Protein AF-A0A957MZ46-F1 (afdb_monomer)

pLDDT: mean 90.99, std 8.3, range [58.44, 98.69]

Radius of gyration: 26.28 Å; Cα contacts (8 Å, |Δi|>4): 545; chains: 1; bounding box: 59×44×91 Å

Sequence (350 aa):
MNKLLDIIYGKTTTWDQDNRDAFDELFGAGGRYPVRAQNVVKVRAPRFSQGGGVSFAAYIHPSNPDSGAYGGTSFVLFPDEQGRCLLSLVVGTQGIAPDEDILGRPGHARKVKAIANWLNHTYGKGRQVAWSKADPVRIDLDVPRQIREQFAAYQSVFERYGKVIYGLYVPDDDRAATRTAVAAFLDLLFEERGYTPLAAHQLESAAIRAGYAAYILPTVQREQVTTLLDDRRYVILEGPPGTGKTLLAMQLLAEEYAGNGTSIQFHPNITYENFVGGLAPVSTESDLGFHFAPKRGFLMEAALAAARDPQRPYLLHIDEINRADLSKILGEAIFLFEAKSDQPRVTTLP

Mean predicted aligned error: 10.71 Å

Foldseek 3Di:
DVLVLCQLQQVDDDQVVSLVVVLVQCDDDVHWWDVVLSQQWDWAWDDDDVPRAFTKIKTAGPPFDNDDWGAAWIFMWTQFPSSNTKTFIFGIPVAHPPPCVQQVDQLNQLLLQLLQVLLCVPPVPVHRFKDFANHQRQLVDFQDPVVCVVPVSCVRVRVVGRSTTGIIGGDDPPSVSVVLSVLSVVQSVSVSVVIHTDPVCVVVNVVSCVSSVCRSLPPDDLVNVVVCCVQWVDDDDDDDPPSCPVVSLVCCCCPVQVVAEDEDEDAAPQALCAAAWDWDFDDDPPDPDGDIDIDGHPPVVRVVSCVVPVPGDYDYHYHPPVSYDCCRNCPVVVVVSGPDDPDDDDDDDD

Nearest PDB structures (foldseek):
  6hz4-assembly1_D  TM=8.385E-01  e=2.480E-07  Escherichia coli K-12
  6ut6-assembly1_B  TM=8.671E-01  e=7.326E-07  Escherichia coli K-12
  6ut6-assembly1_C  TM=8.521E-01  e=1.452E-06  Escherichia coli K-12

Secondary structure (DSSP, 8-state):
-HHHHHHHBT--SSHHHHHHHHHHHTTSTT-SS-GGGGGG-EEE---PPTTT----EEEE-TTS-SSS---SEEEEEEE-TTSBEEEEEEE-TT-STT-HHHHT-HHHHHHHHHHHHHHHHHHSTTS--EEE-S-TT-TTSPPPHHHHHHTGGGHHHHHHHGGGEEEEE---S-HHHHHHHHHHHHHHHHHHTT----HHHHHHHHHHHHHHHTTTS----HHHHHHHHHHHS-------TTSSHHHHHHHHHHHTSTT-EEEEE--TT--HHHHTEEEEEE--TT-SS-EEEEEE-HHHHHHHHHHT-TTS--EEEEETGGGS-HHHHHGGGGGGG-S--SS-------

Solvent-accessible surface area (backbone atoms only — not comparable to full-atom values): 19738 Å² total; per-residue (Å²): 92,65,56,48,50,34,42,38,66,35,62,62,93,47,66,52,60,52,51,50,54,24,55,48,38,33,39,41,94,91,25,48,34,51,55,76,57,55,76,65,40,37,83,48,46,60,79,49,56,94,92,70,55,81,39,37,38,33,39,30,45,60,90,46,65,98,61,87,73,37,32,8,62,26,50,31,37,37,52,33,95,81,28,42,26,37,40,32,33,31,38,26,87,68,36,50,50,89,32,45,78,53,58,68,31,69,66,48,34,37,48,47,38,6,42,18,53,37,45,22,70,75,69,21,84,93,39,85,35,34,44,48,39,84,52,57,75,48,52,87,50,58,61,54,66,69,60,45,65,74,44,51,77,44,41,71,51,44,76,75,42,17,33,34,47,27,31,37,39,56,69,71,90,51,63,66,59,41,51,50,51,53,47,51,53,49,51,49,59,34,44,79,71,77,36,66,59,34,80,94,39,38,67,59,51,50,52,52,50,56,59,21,50,58,45,57,63,62,79,81,53,68,69,60,52,52,53,39,36,72,70,40,67,56,83,85,88,81,76,67,88,90,73,47,61,70,57,52,53,51,46,43,36,50,63,82,33,66,57,36,57,49,78,48,72,53,45,69,83,65,40,31,47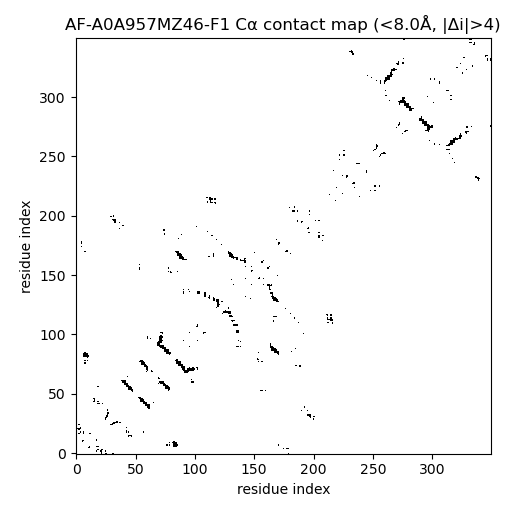,56,36,45,30,31,77,38,81,50,91,57,98,85,57,102,60,92,42,69,42,85,36,76,6,57,54,47,50,50,52,53,58,33,64,75,43,79,89,51,69,60,45,81,46,68,40,58,58,85,52,38,65,58,70,68,30,42,52,79,57,57,74,70,62,61,63,74,65,102,56,91,86,82,81,87,78,119

Structure (mmCIF, N/CA/C/O backbone):
data_AF-A0A957MZ46-F1
#
_entry.id   AF-A0A957MZ46-F1
#
loop_
_atom_site.group_PDB
_atom_site.id
_atom_site.type_symbol
_atom_site.label_atom_id
_atom_site.label_alt_id
_atom_site.label_comp_id
_atom_site.label_asym_id
_atom_site.label_entity_id
_atom_site.label_seq_id
_atom_site.pdbx_PDB_ins_code
_atom_site.Cartn_x
_atom_site.Cartn_y
_atom_site.Cartn_z
_atom_site.occupancy
_atom_site.B_iso_or_equiv
_atom_site.auth_seq_id
_atom_site.auth_comp_id
_atom_site.auth_asym_id
_atom_site.auth_atom_id
_atom_site.pdbx_PDB_model_num
ATOM 1 N N . MET A 1 1 ? 9.336 6.528 -22.386 1.00 92.00 1 MET A N 1
ATOM 2 C CA . MET A 1 1 ? 8.426 5.571 -21.715 1.00 92.00 1 MET A CA 1
ATOM 3 C C . MET A 1 1 ? 7.539 4.809 -22.701 1.00 92.00 1 MET A C 1
ATOM 5 O O . MET A 1 1 ? 6.768 3.960 -22.262 1.00 92.00 1 MET A O 1
ATOM 9 N N . ASN A 1 2 ? 7.599 5.082 -24.009 1.00 94.00 2 ASN A N 1
ATOM 10 C CA . ASN A 1 2 ? 6.725 4.415 -24.974 1.00 94.00 2 ASN A CA 1
ATOM 11 C C . ASN A 1 2 ? 7.102 2.942 -25.135 1.00 94.00 2 ASN A C 1
ATOM 13 O O . ASN A 1 2 ? 6.207 2.099 -25.138 1.00 94.00 2 ASN A O 1
ATOM 17 N N . LYS A 1 3 ? 8.407 2.634 -25.150 1.00 96.12 3 LYS A N 1
ATOM 18 C CA . LYS A 1 3 ? 8.906 1.257 -25.250 1.00 96.12 3 LYS A CA 1
ATOM 19 C C . LYS A 1 3 ? 8.462 0.416 -24.054 1.00 96.12 3 LYS A C 1
ATOM 21 O O . LYS A 1 3 ? 7.993 -0.703 -24.218 1.00 96.12 3 LYS A O 1
ATOM 26 N N . LEU A 1 4 ? 8.518 0.994 -22.851 1.00 96.12 4 LEU A N 1
ATOM 27 C CA . LEU A 1 4 ? 8.036 0.331 -21.637 1.00 96.12 4 LEU A CA 1
ATOM 28 C C . LEU A 1 4 ? 6.530 0.030 -21.709 1.00 96.12 4 LEU A C 1
ATOM 30 O O . LEU A 1 4 ? 6.094 -1.045 -21.313 1.00 96.12 4 LEU A O 1
ATOM 34 N N . LEU A 1 5 ? 5.733 0.952 -22.259 1.00 96.81 5 LEU A N 1
ATOM 35 C CA . LEU A 1 5 ? 4.309 0.708 -22.494 1.00 96.81 5 LEU A CA 1
ATOM 36 C C . LEU A 1 5 ? 4.065 -0.360 -23.560 1.00 96.81 5 LEU A C 1
ATOM 38 O O . LEU A 1 5 ? 3.130 -1.134 -23.415 1.00 96.81 5 LEU A O 1
ATOM 42 N N . ASP A 1 6 ? 4.859 -0.411 -24.627 1.00 96.38 6 ASP A N 1
ATOM 43 C CA . ASP A 1 6 ? 4.727 -1.466 -25.637 1.00 96.38 6 ASP A CA 1
ATOM 44 C C . ASP A 1 6 ? 4.969 -2.855 -25.018 1.00 96.38 6 ASP A C 1
ATOM 46 O O . ASP A 1 6 ? 4.152 -3.754 -25.225 1.00 96.38 6 ASP A O 1
ATOM 50 N N . ILE A 1 7 ? 5.981 -2.997 -24.151 1.00 96.00 7 ILE A N 1
ATOM 51 C CA . ILE A 1 7 ? 6.227 -4.229 -23.379 1.00 96.00 7 ILE A CA 1
ATOM 52 C C . ILE A 1 7 ? 5.026 -4.586 -22.500 1.00 96.00 7 ILE A C 1
ATOM 54 O O . ILE A 1 7 ? 4.594 -5.734 -22.498 1.00 96.00 7 ILE A O 1
ATOM 58 N N . ILE A 1 8 ? 4.465 -3.613 -21.772 1.00 96.75 8 ILE A N 1
ATOM 59 C CA . ILE A 1 8 ? 3.321 -3.846 -20.874 1.00 96.75 8 ILE A CA 1
ATOM 60 C C . ILE A 1 8 ? 2.091 -4.371 -21.624 1.00 96.75 8 ILE A C 1
ATOM 62 O O . ILE A 1 8 ? 1.307 -5.122 -21.051 1.00 96.75 8 ILE A O 1
ATOM 66 N N . TYR A 1 9 ? 1.932 -4.012 -22.896 1.00 96.12 9 TYR A N 1
ATOM 67 C CA . TYR A 1 9 ? 0.834 -4.465 -23.753 1.00 96.12 9 TYR A CA 1
ATOM 68 C C . TYR A 1 9 ? 1.239 -5.622 -24.684 1.00 96.12 9 TYR A C 1
ATOM 70 O O . TYR A 1 9 ? 0.629 -5.809 -25.736 1.00 96.12 9 TYR A O 1
ATOM 78 N N . GLY A 1 10 ? 2.272 -6.390 -24.322 1.00 88.38 10 GLY A N 1
ATOM 79 C CA . GLY A 1 10 ? 2.665 -7.613 -25.024 1.00 88.38 10 GLY A CA 1
ATOM 80 C C . GLY A 1 10 ? 3.343 -7.401 -26.378 1.00 88.38 10 GLY A C 1
ATOM 81 O O . GLY A 1 10 ? 3.624 -8.371 -27.081 1.00 88.38 10 GLY A O 1
ATOM 82 N N . LYS A 1 11 ? 3.664 -6.159 -26.757 1.00 86.44 11 LYS A N 1
ATOM 83 C CA . LYS A 1 11 ? 4.383 -5.848 -28.000 1.00 86.44 11 LYS A CA 1
ATOM 84 C C . LYS A 1 11 ? 5.883 -6.031 -27.792 1.00 86.44 11 LYS A C 1
ATOM 86 O O . LYS A 1 11 ? 6.637 -5.064 -27.737 1.00 86.44 11 LYS A O 1
ATOM 91 N N . THR A 1 12 ? 6.298 -7.286 -27.655 1.00 84.00 12 THR A N 1
ATOM 92 C CA . THR A 1 12 ? 7.711 -7.665 -27.531 1.00 84.00 12 THR A CA 1
ATOM 93 C C . THR A 1 12 ? 8.125 -8.562 -28.686 1.00 84.00 12 THR A C 1
ATOM 95 O O . THR A 1 12 ? 7.413 -9.499 -29.043 1.00 84.00 12 THR A O 1
ATOM 98 N N . THR A 1 13 ? 9.286 -8.274 -29.263 1.00 82.25 13 THR A N 1
ATOM 99 C CA . THR A 1 13 ? 9.927 -9.118 -30.279 1.00 82.25 13 THR A CA 1
ATOM 100 C C . THR A 1 13 ? 11.015 -9.953 -29.614 1.00 82.25 13 THR A C 1
ATOM 102 O O . THR A 1 13 ? 11.047 -11.175 -29.754 1.00 82.25 13 THR A O 1
ATOM 105 N N . THR A 1 14 ? 11.845 -9.303 -28.794 1.00 90.25 14 THR A N 1
ATOM 106 C CA . THR A 1 14 ? 12.966 -9.917 -28.082 1.00 90.25 14 THR A CA 1
ATOM 107 C C . THR A 1 14 ? 12.960 -9.419 -26.642 1.00 90.25 14 THR A C 1
ATOM 109 O O . THR A 1 14 ? 13.557 -8.395 -26.339 1.00 90.25 14 THR A O 1
ATOM 112 N N . TRP A 1 15 ? 12.311 -10.169 -25.743 1.00 90.88 15 TRP A N 1
ATOM 113 C CA . TRP A 1 15 ? 12.075 -9.785 -24.337 1.00 90.88 15 TRP A CA 1
ATOM 114 C C . TRP A 1 15 ? 13.250 -9.086 -23.652 1.00 90.88 15 TRP A C 1
ATOM 116 O O . TRP A 1 15 ? 13.084 -8.022 -23.068 1.00 90.88 15 TRP A O 1
ATOM 126 N N . ASP A 1 16 ? 14.434 -9.685 -23.715 1.00 89.88 16 ASP A N 1
ATOM 127 C CA . ASP A 1 16 ? 15.610 -9.156 -23.039 1.00 89.88 16 ASP A CA 1
ATOM 128 C C . ASP A 1 16 ? 16.085 -7.826 -23.655 1.00 89.88 16 ASP A C 1
ATOM 130 O O . ASP A 1 16 ? 16.255 -6.847 -22.929 1.00 89.88 16 ASP A O 1
ATOM 134 N N . GLN A 1 17 ? 16.208 -7.748 -24.985 1.00 93.44 17 GLN A N 1
ATOM 135 C CA . GLN A 1 17 ? 16.611 -6.516 -25.670 1.00 93.44 17 GLN A CA 1
ATOM 136 C C . GLN A 1 17 ? 15.558 -5.414 -25.528 1.00 93.44 17 GLN A C 1
ATOM 138 O O . GLN A 1 17 ? 15.914 -4.284 -25.220 1.00 93.44 17 GLN A O 1
ATOM 143 N N . ASP A 1 18 ? 14.273 -5.741 -25.682 1.00 95.56 18 ASP A N 1
ATOM 144 C CA . ASP A 1 18 ? 13.177 -4.776 -25.562 1.00 95.56 18 ASP A CA 1
ATOM 145 C C . ASP A 1 18 ? 13.176 -4.129 -24.168 1.00 95.56 18 ASP A C 1
ATOM 147 O O . ASP A 1 18 ? 13.026 -2.913 -24.044 1.00 95.56 18 ASP A O 1
ATOM 151 N N . ASN A 1 19 ? 13.417 -4.917 -23.110 1.00 96.12 19 ASN A N 1
ATOM 152 C CA . ASN A 1 19 ? 13.519 -4.401 -21.744 1.00 96.12 19 ASN A CA 1
ATOM 153 C C . ASN A 1 19 ? 14.765 -3.530 -21.521 1.00 96.12 19 ASN A C 1
ATOM 155 O O . ASN A 1 19 ? 14.662 -2.518 -20.826 1.00 96.12 19 ASN A O 1
ATOM 159 N N . ARG A 1 20 ? 15.923 -3.867 -22.111 1.00 95.50 20 ARG A N 1
ATOM 160 C CA . ARG A 1 20 ? 17.117 -2.993 -22.076 1.00 95.50 20 ARG A CA 1
ATOM 161 C C . ARG A 1 20 ? 16.844 -1.668 -22.783 1.00 95.50 20 ARG A C 1
ATOM 163 O O . ARG A 1 20 ? 17.064 -0.605 -22.219 1.00 95.50 20 ARG A O 1
ATOM 170 N N . ASP A 1 21 ? 16.264 -1.739 -23.971 1.00 96.56 21 ASP A N 1
ATOM 171 C CA . ASP A 1 21 ? 15.883 -0.587 -24.776 1.00 96.56 21 ASP A CA 1
ATOM 172 C C . ASP A 1 21 ? 14.884 0.332 -24.058 1.00 96.56 21 ASP A C 1
ATOM 174 O O . ASP A 1 21 ? 14.988 1.558 -24.143 1.00 96.56 21 ASP A O 1
ATOM 178 N N . ALA A 1 22 ? 13.893 -0.251 -23.378 1.00 97.00 22 ALA A N 1
ATOM 179 C CA . ALA A 1 22 ? 12.917 0.484 -22.582 1.00 97.00 22 ALA A CA 1
ATOM 180 C C . ALA A 1 22 ? 13.535 1.097 -21.321 1.00 97.00 22 ALA A C 1
ATOM 182 O O . ALA A 1 22 ? 13.141 2.196 -20.929 1.00 97.00 22 ALA A O 1
ATOM 183 N N . PHE A 1 23 ? 14.501 0.416 -20.703 1.00 97.25 23 PHE A N 1
ATOM 184 C CA . PHE A 1 23 ? 15.281 0.948 -19.591 1.00 97.25 23 PHE A CA 1
ATOM 185 C C . PHE A 1 23 ? 16.117 2.156 -20.030 1.00 97.25 23 PHE A C 1
ATOM 187 O O . PHE A 1 23 ? 16.018 3.215 -19.413 1.00 97.25 23 PHE A O 1
ATOM 194 N N . ASP A 1 24 ? 16.849 2.052 -21.140 1.00 96.94 24 ASP A N 1
ATOM 195 C CA . ASP A 1 24 ? 17.677 3.141 -21.668 1.00 96.94 24 ASP A CA 1
ATOM 196 C C . ASP A 1 24 ? 16.836 4.353 -22.111 1.00 96.94 24 ASP A C 1
ATOM 198 O O . ASP A 1 24 ? 17.228 5.503 -21.895 1.00 96.94 24 ASP A O 1
ATOM 202 N N . GLU A 1 25 ? 15.627 4.128 -22.645 1.00 97.44 25 GLU A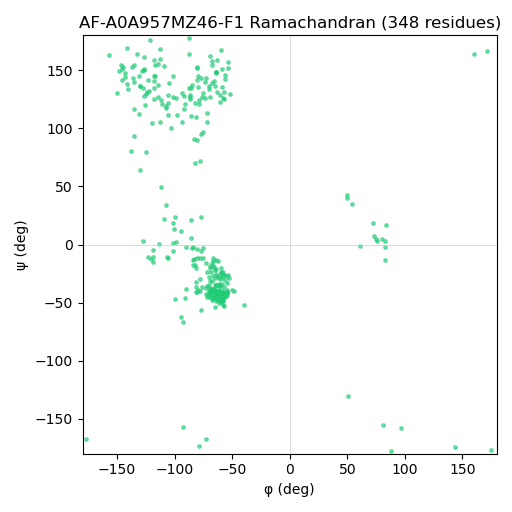 N 1
ATOM 203 C CA . GLU A 1 25 ? 14.672 5.192 -23.000 1.00 97.44 25 GLU A CA 1
ATOM 204 C C . GLU A 1 25 ? 14.312 6.091 -21.798 1.00 97.44 25 GLU A C 1
ATOM 206 O O . GLU A 1 25 ? 13.950 7.256 -21.976 1.00 97.44 25 GLU A O 1
ATOM 211 N N . LEU A 1 26 ? 14.399 5.589 -20.561 1.00 97.38 26 LEU A N 1
ATOM 212 C CA . LEU A 1 26 ? 14.096 6.384 -19.368 1.00 97.38 26 LEU A CA 1
ATOM 213 C C . LEU A 1 26 ? 15.153 7.449 -19.067 1.00 97.38 26 LEU A C 1
ATOM 215 O O . LEU A 1 26 ? 14.812 8.442 -18.421 1.00 97.38 26 LEU A O 1
ATOM 219 N N . PHE A 1 27 ? 16.385 7.262 -19.540 1.00 97.19 27 PHE A N 1
ATOM 220 C CA . PHE A 1 27 ? 17.535 8.118 -19.231 1.00 97.19 27 PHE A CA 1
ATOM 221 C C . PHE A 1 27 ? 18.141 8.800 -20.466 1.00 97.19 27 PHE A C 1
ATOM 223 O O . PHE A 1 27 ? 18.921 9.740 -20.323 1.00 97.19 27 PHE A O 1
ATOM 230 N N . GLY A 1 28 ? 17.797 8.333 -21.671 1.00 91.75 28 GLY A N 1
ATOM 231 C CA . GLY A 1 28 ? 18.264 8.879 -22.944 1.00 91.75 28 GLY A CA 1
ATOM 232 C C . GLY A 1 28 ? 17.648 10.233 -23.322 1.00 91.75 28 GLY A C 1
ATOM 233 O O . GLY A 1 28 ? 17.007 10.915 -22.522 1.00 91.75 28 GLY A O 1
ATOM 234 N N . ALA A 1 29 ? 17.831 10.642 -24.581 1.00 89.19 29 ALA A N 1
ATOM 235 C CA . ALA A 1 29 ? 17.283 11.897 -25.096 1.00 89.19 29 ALA A CA 1
ATOM 236 C C . ALA A 1 29 ? 15.744 11.916 -25.004 1.00 89.19 29 ALA A C 1
ATOM 238 O O . ALA A 1 29 ? 15.070 11.036 -25.534 1.00 89.19 29 ALA A O 1
ATOM 239 N N . GLY A 1 30 ? 15.185 12.916 -24.314 1.00 89.56 30 GLY A N 1
ATOM 240 C CA . GLY A 1 30 ? 13.743 12.986 -24.031 1.00 89.56 30 GLY A CA 1
ATOM 241 C C . GLY A 1 30 ? 13.259 12.025 -22.935 1.00 89.56 30 GLY A C 1
ATOM 242 O O . GLY A 1 30 ? 12.056 11.970 -22.661 1.00 89.56 30 GLY A O 1
ATOM 243 N N . GLY A 1 31 ? 14.178 11.299 -22.289 1.00 95.06 31 GLY A N 1
ATOM 244 C CA . GLY A 1 31 ? 13.909 10.412 -21.164 1.00 95.06 31 GLY A CA 1
ATOM 245 C C . GLY A 1 31 ? 13.294 11.134 -19.966 1.00 95.06 31 GLY A C 1
ATOM 246 O O . GLY A 1 31 ? 13.239 12.365 -19.898 1.00 95.06 31 GLY A O 1
ATOM 247 N N . ARG A 1 32 ? 12.780 10.352 -19.015 1.00 97.50 32 ARG A N 1
ATOM 248 C CA . ARG A 1 32 ? 12.086 10.883 -17.837 1.00 97.50 32 ARG A CA 1
ATOM 249 C C . ARG A 1 32 ? 13.051 11.345 -16.751 1.00 97.50 32 ARG A C 1
ATOM 251 O O . ARG A 1 32 ? 12.778 12.353 -16.104 1.00 97.50 32 ARG A O 1
ATOM 258 N N . TYR A 1 33 ? 14.165 10.644 -16.564 1.00 98.19 33 TYR A N 1
ATOM 259 C CA . TYR A 1 33 ? 15.096 10.846 -15.454 1.00 98.19 33 TYR A CA 1
ATOM 260 C C . TYR A 1 33 ? 16.475 11.293 -15.956 1.00 98.19 33 TYR A C 1
ATOM 262 O O . TYR A 1 33 ? 16.846 10.996 -17.091 1.00 98.19 33 TYR A O 1
ATOM 270 N N . PRO A 1 34 ? 17.263 12.010 -15.135 1.00 97.44 34 PRO A N 1
ATOM 271 C CA . PRO A 1 34 ? 18.631 12.363 -15.503 1.00 97.44 34 PRO A CA 1
ATOM 272 C C . PRO A 1 34 ? 19.506 11.108 -15.641 1.00 97.44 34 PRO A C 1
ATOM 274 O O . PRO A 1 34 ? 19.349 10.171 -14.866 1.00 97.44 34 PRO A O 1
ATOM 277 N N . VAL A 1 35 ? 20.498 11.131 -16.539 1.00 97.19 35 VAL A N 1
ATOM 278 C CA . VAL A 1 35 ? 21.411 9.994 -16.809 1.00 97.19 35 VAL A CA 1
ATOM 279 C C . VAL A 1 35 ? 22.029 9.408 -15.532 1.00 97.19 35 VAL A C 1
ATOM 281 O O . VAL A 1 35 ? 22.089 8.197 -15.368 1.00 97.19 35 VAL A O 1
ATOM 284 N N . ARG A 1 36 ? 22.405 10.253 -14.563 1.00 96.50 36 ARG A N 1
ATOM 285 C CA . ARG A 1 36 ? 22.939 9.819 -13.255 1.00 96.50 36 ARG A CA 1
ATOM 286 C C . ARG A 1 36 ? 22.010 8.882 -12.463 1.00 96.50 36 ARG A C 1
ATOM 288 O O . ARG A 1 36 ? 22.507 8.082 -11.678 1.00 96.50 36 ARG A O 1
ATOM 295 N N . ALA A 1 37 ? 20.695 8.948 -12.679 1.00 96.94 37 ALA A N 1
ATOM 296 C CA . ALA A 1 37 ? 19.727 8.055 -12.044 1.00 96.94 37 ALA A CA 1
ATOM 297 C C . ALA A 1 37 ? 19.828 6.609 -12.564 1.00 96.94 37 ALA A C 1
ATOM 299 O O . ALA A 1 37 ? 19.423 5.681 -11.869 1.00 96.94 37 ALA A O 1
ATOM 300 N N . GLN A 1 38 ? 20.424 6.390 -13.739 1.00 96.56 38 GLN A N 1
ATOM 301 C CA . GLN A 1 38 ? 20.687 5.048 -14.261 1.00 96.56 38 GLN A CA 1
ATOM 302 C C . GLN A 1 38 ? 21.636 4.260 -13.347 1.00 96.56 38 GLN A C 1
ATOM 304 O O . GLN A 1 38 ? 21.537 3.046 -13.265 1.00 96.56 38 GLN A O 1
ATOM 309 N N . ASN A 1 39 ? 22.510 4.936 -12.594 1.00 96.25 39 ASN A N 1
ATOM 310 C CA . ASN A 1 39 ? 23.489 4.277 -11.725 1.00 96.25 39 ASN A CA 1
ATOM 311 C C . ASN A 1 39 ? 22.892 3.693 -10.442 1.00 96.25 39 ASN A C 1
ATOM 313 O O . ASN A 1 39 ? 23.590 2.971 -9.736 1.00 96.25 39 ASN A O 1
ATOM 317 N N . VAL A 1 40 ? 21.640 4.020 -10.103 1.00 96.56 40 VAL A N 1
ATOM 318 C CA . VAL A 1 40 ? 20.999 3.518 -8.878 1.00 96.56 40 VAL A CA 1
ATOM 319 C C . VAL A 1 40 ? 20.039 2.370 -9.124 1.00 96.56 40 VAL A C 1
ATOM 321 O O . VAL A 1 40 ? 19.455 1.881 -8.169 1.00 96.56 40 VAL A O 1
ATOM 324 N N . VAL A 1 41 ? 19.876 1.905 -10.359 1.00 96.69 41 VAL A N 1
ATOM 325 C CA . VAL A 1 41 ? 19.053 0.738 -10.697 1.00 96.69 41 VAL A CA 1
ATOM 326 C C . VAL A 1 41 ? 19.688 -0.008 -11.862 1.00 96.69 41 VAL A C 1
ATOM 328 O O . VAL A 1 41 ? 20.324 0.594 -12.714 1.00 96.69 41 VAL A O 1
ATOM 331 N N . LYS A 1 42 ? 19.489 -1.319 -11.945 1.00 96.25 42 LYS A N 1
ATOM 332 C CA . LYS A 1 42 ? 19.786 -2.080 -13.162 1.00 96.25 42 LYS A CA 1
ATOM 333 C C . LYS A 1 42 ? 18.585 -2.909 -13.578 1.00 96.25 42 LYS A C 1
ATOM 335 O O . LYS A 1 42 ? 17.809 -3.348 -12.727 1.00 96.25 42 LYS A O 1
ATOM 340 N N . VAL A 1 43 ? 18.440 -3.122 -14.881 1.00 96.44 43 VAL A N 1
ATOM 341 C CA . VAL A 1 43 ? 17.382 -3.965 -15.437 1.00 96.44 43 VAL A CA 1
ATOM 342 C C . VAL A 1 43 ? 17.804 -5.432 -15.425 1.00 96.44 43 VAL A C 1
ATOM 344 O O . VAL A 1 43 ? 18.933 -5.778 -15.769 1.00 96.44 43 VAL A O 1
ATOM 347 N N . ARG A 1 44 ? 16.880 -6.306 -15.033 1.00 94.75 44 ARG A N 1
ATOM 348 C CA . ARG A 1 44 ? 17.036 -7.758 -15.072 1.00 94.75 44 ARG A CA 1
ATOM 349 C C . ARG A 1 44 ? 15.774 -8.394 -15.643 1.00 94.75 44 ARG A C 1
ATOM 351 O O . ARG A 1 44 ? 14.724 -8.303 -15.018 1.00 94.75 44 ARG A O 1
ATOM 358 N N . ALA A 1 45 ? 15.888 -9.063 -16.789 1.00 94.31 45 ALA A N 1
ATOM 359 C CA . ALA A 1 45 ? 14.734 -9.547 -17.549 1.00 94.31 45 ALA A CA 1
ATOM 360 C C . ALA A 1 45 ? 14.832 -11.038 -17.947 1.00 94.31 45 ALA A C 1
ATOM 362 O O . ALA A 1 45 ? 14.908 -11.352 -19.136 1.00 94.31 45 ALA A O 1
ATOM 363 N N . PRO A 1 46 ? 14.848 -11.993 -16.994 1.00 91.19 46 PRO A N 1
ATOM 364 C CA . PRO A 1 46 ? 14.876 -13.411 -17.335 1.00 91.19 46 PRO A CA 1
ATOM 365 C C . PRO A 1 46 ? 13.593 -13.836 -18.060 1.00 91.19 46 PRO A C 1
ATOM 367 O O . PRO A 1 46 ? 12.480 -13.501 -17.644 1.00 91.19 46 PRO A O 1
ATOM 370 N N . ARG A 1 47 ? 13.760 -14.636 -19.117 1.00 85.00 47 ARG A N 1
ATOM 371 C CA . ARG A 1 47 ? 12.663 -15.317 -19.809 1.00 85.00 47 ARG A CA 1
ATOM 372 C C . ARG A 1 47 ? 12.760 -16.814 -19.553 1.00 85.00 47 ARG A C 1
ATOM 374 O O . ARG A 1 47 ? 13.769 -17.433 -19.881 1.00 85.00 47 ARG A O 1
ATOM 381 N N . PHE A 1 48 ? 11.715 -17.382 -18.968 1.00 81.69 48 PHE A N 1
ATOM 382 C CA . PHE A 1 48 ? 11.615 -18.817 -18.717 1.00 81.69 48 PHE A CA 1
ATOM 383 C C . PHE A 1 48 ? 10.717 -19.472 -19.771 1.00 81.69 48 PHE A C 1
ATOM 385 O O . PHE A 1 48 ? 9.742 -18.874 -20.229 1.00 81.69 48 PHE A O 1
ATOM 392 N N . SER A 1 49 ? 11.049 -20.702 -20.165 1.00 72.50 49 SER A N 1
ATOM 393 C CA . SER A 1 49 ? 10.163 -21.554 -20.964 1.00 72.50 49 SER A CA 1
ATOM 394 C C . SER A 1 49 ? 8.952 -21.999 -20.137 1.00 72.50 49 SER A C 1
ATOM 396 O O . SER A 1 49 ? 8.992 -21.951 -18.904 1.00 72.50 49 SER A O 1
ATOM 398 N N . GLN A 1 50 ? 7.886 -22.472 -20.794 1.00 61.44 50 GLN A N 1
ATOM 399 C CA . GLN A 1 50 ? 6.722 -23.021 -20.089 1.00 61.44 50 GLN A CA 1
ATOM 400 C C . GLN A 1 50 ? 7.153 -24.090 -19.065 1.00 61.44 50 GLN A C 1
ATOM 402 O O . GLN A 1 50 ? 7.950 -24.973 -19.379 1.00 61.44 50 GLN A O 1
ATOM 407 N N . GLY A 1 51 ? 6.682 -23.953 -17.821 1.00 60.53 51 GLY A N 1
ATOM 408 C CA . GLY A 1 51 ? 7.044 -24.816 -16.686 1.00 60.53 51 GLY A CA 1
ATOM 409 C C . GLY A 1 51 ? 8.359 -24.471 -15.962 1.00 60.53 51 GLY A C 1
ATOM 410 O O . GLY A 1 51 ? 8.572 -24.953 -14.854 1.00 60.53 51 GLY A O 1
ATOM 411 N N . GLY A 1 52 ? 9.224 -23.614 -16.525 1.00 63.34 52 GLY A N 1
ATOM 412 C CA . GLY A 1 52 ? 10.525 -23.237 -15.938 1.00 63.34 52 GLY A CA 1
ATOM 413 C C . GLY A 1 52 ? 10.465 -22.103 -14.905 1.00 63.34 52 GLY A C 1
ATOM 414 O O . GLY A 1 52 ? 11.418 -21.872 -14.157 1.00 63.34 52 GLY A O 1
ATOM 415 N N . GLY A 1 53 ? 9.338 -21.395 -14.840 1.00 79.38 53 GLY A N 1
ATOM 416 C CA . GLY A 1 53 ? 9.070 -20.340 -13.873 1.00 79.38 53 GLY A CA 1
ATOM 417 C C . GLY A 1 53 ? 8.269 -19.182 -14.447 1.00 79.38 53 GLY A C 1
ATOM 418 O O . GLY A 1 53 ? 7.805 -19.234 -15.580 1.00 79.38 53 GLY A O 1
ATOM 419 N N . VAL A 1 54 ? 8.099 -18.137 -13.640 1.00 84.88 54 VAL A N 1
ATOM 420 C CA . VAL A 1 54 ? 7.386 -16.920 -14.040 1.00 84.88 54 VAL A CA 1
ATOM 421 C C . VAL A 1 54 ? 8.411 -15.941 -14.603 1.00 84.88 54 VAL A C 1
ATOM 423 O O . VAL A 1 54 ? 9.331 -15.536 -13.890 1.00 84.88 54 VAL A O 1
ATOM 426 N N . SER A 1 55 ? 8.286 -15.607 -15.890 1.00 91.88 55 SER A N 1
ATOM 427 C CA . SER A 1 55 ? 9.128 -14.587 -16.535 1.00 91.88 55 SER A CA 1
ATOM 428 C C . SER A 1 55 ? 8.865 -13.223 -15.907 1.00 91.88 55 SER A C 1
ATOM 430 O O . SER A 1 55 ? 7.754 -12.960 -15.455 1.00 91.88 55 SER A O 1
ATOM 432 N N . PHE A 1 56 ? 9.877 -12.360 -15.857 1.00 94.94 56 PHE A N 1
ATOM 433 C CA . PHE A 1 56 ? 9.714 -11.006 -15.332 1.00 94.94 56 PHE A CA 1
ATOM 434 C C . PHE A 1 56 ? 10.787 -10.064 -15.866 1.00 94.94 56 PHE A C 1
ATOM 436 O O . PHE A 1 56 ? 11.825 -10.506 -16.360 1.00 94.94 56 PHE A O 1
ATOM 443 N N . ALA A 1 57 ? 10.535 -8.763 -15.747 1.00 96.88 57 ALA A N 1
ATOM 444 C CA . ALA A 1 57 ? 11.536 -7.718 -15.907 1.00 96.88 57 ALA A CA 1
ATOM 445 C C . ALA A 1 57 ? 11.525 -6.829 -14.667 1.00 96.88 57 ALA A C 1
ATOM 447 O O . ALA A 1 57 ? 10.495 -6.258 -14.330 1.00 96.88 57 ALA A O 1
ATOM 448 N N . ALA A 1 58 ? 12.650 -6.749 -13.965 1.00 97.44 58 ALA A N 1
ATOM 449 C CA . ALA A 1 58 ? 12.774 -6.063 -12.688 1.00 97.44 58 ALA A CA 1
ATOM 450 C C . ALA A 1 58 ? 13.860 -4.991 -12.735 1.00 97.44 58 ALA A C 1
ATOM 452 O O . ALA A 1 58 ? 14.923 -5.182 -13.327 1.00 97.44 58 ALA A O 1
ATOM 453 N N . TYR A 1 59 ? 13.587 -3.872 -12.077 1.00 97.94 59 TYR A N 1
ATOM 454 C CA . TYR A 1 59 ? 14.506 -2.764 -11.886 1.00 97.94 59 TYR A CA 1
ATOM 455 C C . TYR A 1 59 ? 15.000 -2.882 -10.452 1.00 97.94 59 TYR A C 1
ATOM 457 O O . TYR A 1 59 ? 14.266 -2.571 -9.514 1.00 97.94 59 TYR A O 1
ATOM 465 N N . ILE A 1 60 ? 16.202 -3.424 -10.288 1.00 97.62 60 ILE A N 1
ATOM 466 C CA . ILE A 1 60 ? 16.741 -3.855 -8.994 1.00 97.62 60 ILE A CA 1
ATOM 467 C C . ILE A 1 60 ? 17.926 -2.987 -8.582 1.00 97.62 60 ILE A C 1
ATOM 469 O O . ILE A 1 60 ? 18.581 -2.372 -9.427 1.00 97.62 60 ILE A O 1
ATOM 473 N N . HIS A 1 61 ? 18.244 -2.972 -7.287 1.00 97.62 61 HIS A N 1
ATOM 474 C CA . HIS A 1 61 ? 19.444 -2.292 -6.809 1.00 97.62 61 HIS A CA 1
ATOM 475 C C . HIS A 1 61 ? 20.718 -2.882 -7.475 1.00 97.62 61 HIS A C 1
ATOM 477 O O . HIS A 1 61 ? 20.837 -4.111 -7.541 1.00 97.62 61 HIS A O 1
ATOM 483 N N . PRO A 1 62 ? 21.682 -2.057 -7.945 1.00 96.81 62 PRO A N 1
ATOM 484 C CA . PRO A 1 62 ? 22.851 -2.505 -8.714 1.00 96.81 62 PRO A CA 1
ATOM 485 C C . PRO A 1 62 ? 23.756 -3.523 -8.014 1.00 96.81 62 PRO A C 1
ATOM 487 O O . PRO A 1 62 ? 24.370 -4.345 -8.691 1.00 96.81 62 PRO A O 1
ATOM 490 N N . SER A 1 63 ? 23.817 -3.490 -6.678 1.00 96.06 63 SER A N 1
ATOM 491 C CA . SER A 1 63 ? 24.611 -4.430 -5.866 1.00 96.06 63 SER A CA 1
ATOM 492 C C . SER A 1 63 ? 24.100 -5.874 -5.893 1.00 96.06 63 SER A C 1
ATOM 494 O O . SER A 1 63 ? 24.825 -6.780 -5.491 1.00 96.06 63 SER A O 1
ATOM 496 N N . ASN A 1 64 ? 22.864 -6.107 -6.347 1.00 96.88 64 ASN A N 1
ATOM 497 C CA . ASN A 1 64 ? 22.325 -7.456 -6.481 1.00 96.88 64 ASN A CA 1
ATOM 498 C C . ASN A 1 64 ? 23.060 -8.247 -7.578 1.00 96.88 64 ASN A C 1
ATOM 500 O O . ASN A 1 64 ? 23.554 -7.648 -8.531 1.00 96.88 64 ASN A O 1
ATOM 504 N N . PRO A 1 65 ? 23.101 -9.587 -7.518 1.00 92.38 65 PRO A N 1
ATOM 505 C CA . PRO A 1 65 ? 23.700 -10.401 -8.575 1.00 92.38 65 PRO A CA 1
ATOM 506 C C . PRO A 1 65 ? 22.902 -10.331 -9.890 1.00 92.38 65 PRO A C 1
ATOM 508 O O . PRO A 1 65 ? 21.703 -10.044 -9.902 1.00 92.38 65 PRO A O 1
ATOM 511 N N . ASP A 1 66 ? 23.558 -10.634 -11.015 1.00 89.00 66 ASP A N 1
ATOM 512 C CA . ASP A 1 66 ? 22.921 -10.647 -12.347 1.00 89.00 66 ASP A CA 1
ATOM 513 C C . ASP A 1 66 ? 21.982 -11.850 -12.556 1.00 89.00 66 ASP A C 1
ATOM 515 O O . ASP A 1 66 ? 21.124 -11.852 -13.441 1.00 89.00 66 ASP A O 1
ATOM 519 N N . SER A 1 67 ? 22.098 -12.874 -11.707 1.00 89.12 67 SER A N 1
ATOM 520 C CA . SER A 1 67 ? 21.247 -14.066 -11.702 1.00 89.12 67 SER A CA 1
ATOM 521 C C . SER A 1 67 ? 20.933 -14.528 -10.272 1.00 89.12 67 SER A C 1
ATOM 523 O O . SER A 1 67 ? 21.502 -14.029 -9.307 1.00 89.12 67 SER A O 1
ATOM 525 N N . GLY A 1 68 ? 19.991 -15.464 -10.116 1.00 87.69 68 GLY A N 1
ATOM 526 C CA . GLY A 1 68 ? 19.577 -15.974 -8.802 1.00 87.69 68 GLY A CA 1
ATOM 527 C C . GLY A 1 68 ? 18.584 -15.074 -8.061 1.00 87.69 68 GLY A C 1
ATOM 528 O O . GLY A 1 68 ? 17.813 -14.339 -8.676 1.00 87.69 68 GLY A O 1
ATOM 529 N N . ALA A 1 69 ? 18.541 -15.168 -6.740 1.00 89.50 69 ALA A N 1
ATOM 530 C CA . ALA A 1 69 ? 17.662 -14.348 -5.914 1.00 89.50 69 ALA A CA 1
ATOM 531 C C . ALA A 1 69 ? 18.263 -12.946 -5.691 1.00 89.50 69 ALA A C 1
ATOM 533 O O . ALA A 1 69 ? 19.479 -12.783 -5.726 1.00 89.50 69 ALA A O 1
ATOM 534 N N . TYR A 1 70 ? 17.417 -11.943 -5.470 1.00 95.50 70 TYR A N 1
ATOM 535 C CA . TYR A 1 70 ? 17.830 -10.566 -5.175 1.00 95.50 70 TYR A CA 1
ATOM 536 C C . TYR A 1 70 ? 17.047 -10.035 -3.969 1.00 95.50 70 TYR A C 1
ATOM 538 O O . TYR A 1 70 ? 16.040 -10.638 -3.593 1.00 95.50 70 TYR A O 1
ATOM 546 N N . GLY A 1 71 ? 17.509 -8.947 -3.359 1.00 95.94 71 GLY A N 1
ATOM 547 C CA . GLY A 1 71 ? 16.838 -8.249 -2.258 1.00 95.94 71 GLY A CA 1
ATOM 548 C C . GLY A 1 71 ? 16.539 -6.784 -2.594 1.00 95.94 71 GLY A C 1
ATOM 549 O O . GLY A 1 71 ? 16.918 -6.287 -3.661 1.00 95.94 71 GLY A O 1
ATOM 550 N N . GLY A 1 72 ? 15.860 -6.099 -1.678 1.00 96.81 72 GLY A N 1
ATOM 551 C CA . GLY A 1 72 ? 15.553 -4.675 -1.788 1.00 96.81 72 GLY A CA 1
ATOM 552 C C . GLY A 1 72 ? 14.260 -4.406 -2.541 1.00 96.81 72 GLY A C 1
ATOM 553 O O . GLY A 1 72 ? 13.546 -5.329 -2.939 1.00 96.81 72 GLY A O 1
ATOM 554 N N . THR A 1 73 ? 13.935 -3.130 -2.718 1.00 97.62 73 THR A N 1
ATOM 555 C CA . THR A 1 73 ? 12.752 -2.729 -3.482 1.00 97.62 73 THR A CA 1
ATOM 556 C C . THR A 1 73 ? 13.038 -2.776 -4.978 1.00 97.62 73 THR A C 1
ATOM 558 O O . THR A 1 73 ? 14.115 -2.404 -5.447 1.00 97.62 73 THR A O 1
ATOM 561 N N . SER A 1 74 ? 12.050 -3.221 -5.747 1.00 98.06 74 SER A N 1
ATOM 562 C CA . SER A 1 74 ? 12.129 -3.276 -7.200 1.00 98.06 74 SER A CA 1
ATOM 563 C C . SER A 1 74 ? 10.798 -2.942 -7.853 1.00 98.06 74 SER A C 1
ATOM 565 O O . SER A 1 74 ? 9.740 -3.325 -7.353 1.00 98.06 74 SER A O 1
ATOM 567 N N . PHE A 1 75 ? 10.862 -2.258 -8.995 1.00 98.56 75 PHE A N 1
ATOM 568 C CA . PHE A 1 75 ? 9.746 -2.174 -9.935 1.00 98.56 75 PHE A CA 1
ATOM 569 C C . PHE A 1 75 ? 9.815 -3.377 -10.871 1.00 98.56 75 PHE A C 1
ATOM 571 O O . PHE A 1 75 ? 10.859 -3.615 -11.479 1.00 98.56 75 PHE A O 1
ATOM 578 N N . VAL A 1 76 ? 8.735 -4.147 -10.964 1.00 98.44 76 VAL A N 1
ATOM 579 C CA . VAL A 1 76 ? 8.697 -5.423 -11.680 1.00 98.44 76 VAL A CA 1
ATOM 580 C C . VAL A 1 76 ? 7.507 -5.475 -12.628 1.00 98.44 76 VAL A C 1
ATOM 582 O O . VAL A 1 76 ? 6.394 -5.094 -12.269 1.00 98.44 76 VAL A O 1
ATOM 585 N N . LEU A 1 77 ? 7.753 -5.976 -13.833 1.00 98.19 77 LEU A N 1
ATOM 586 C CA . LEU A 1 77 ? 6.749 -6.343 -14.818 1.00 98.19 77 LEU A CA 1
ATOM 587 C C . LEU A 1 77 ? 6.642 -7.865 -14.880 1.00 98.19 77 LEU A C 1
ATOM 589 O O . LEU A 1 77 ? 7.633 -8.538 -15.177 1.00 98.19 77 LEU A O 1
ATOM 593 N N . PHE A 1 78 ? 5.446 -8.393 -14.635 1.00 96.69 78 PHE A N 1
ATOM 594 C CA . PHE A 1 78 ? 5.142 -9.816 -14.777 1.00 96.69 78 PHE A CA 1
ATOM 595 C C . PHE A 1 78 ? 4.164 -10.032 -15.941 1.00 96.69 78 PHE A C 1
ATOM 597 O O . PHE A 1 78 ? 2.989 -9.701 -15.783 1.00 96.69 78 PHE A O 1
ATOM 604 N N . PRO A 1 79 ? 4.606 -10.549 -17.101 1.00 94.25 79 PRO A N 1
ATOM 605 C CA . PRO A 1 79 ? 3.715 -10.864 -18.213 1.00 94.25 79 PRO A CA 1
ATOM 606 C C . PRO A 1 79 ? 2.779 -12.030 -17.865 1.00 94.25 79 PRO A C 1
ATOM 608 O O . PRO A 1 79 ? 3.211 -13.021 -17.272 1.00 94.25 79 PRO A O 1
ATOM 611 N N . ASP A 1 80 ? 1.514 -11.919 -18.266 1.00 90.25 80 ASP A N 1
ATOM 612 C CA . ASP A 1 80 ? 0.581 -13.043 -18.340 1.00 90.25 80 ASP A CA 1
ATOM 613 C C . ASP A 1 80 ? 0.820 -13.897 -19.604 1.00 90.25 80 ASP A C 1
ATOM 615 O O . ASP A 1 80 ? 1.769 -13.687 -20.367 1.00 90.25 80 ASP A O 1
ATOM 619 N N . GLU A 1 81 ? -0.057 -14.874 -19.843 1.00 83.62 81 GLU A N 1
ATOM 620 C CA . GLU A 1 81 ? 0.001 -15.739 -21.028 1.00 83.62 81 GLU A CA 1
ATOM 621 C C . GLU A 1 81 ? -0.210 -14.985 -22.352 1.00 83.62 81 GLU A C 1
ATOM 623 O O . GLU A 1 81 ? 0.279 -15.424 -23.394 1.00 83.62 81 GLU A O 1
ATOM 628 N N . GLN A 1 82 ? -0.906 -13.845 -22.322 1.00 83.62 82 GLN A N 1
ATOM 629 C CA . GLN A 1 82 ? -1.151 -12.979 -23.480 1.00 83.62 82 GLN A CA 1
ATOM 630 C C . GLN A 1 82 ? -0.052 -11.914 -23.653 1.00 83.62 82 GLN A C 1
ATOM 632 O O . GLN A 1 82 ? -0.076 -11.143 -24.613 1.00 83.62 82 GLN A O 1
ATOM 637 N N . GLY A 1 83 ? 0.926 -11.875 -22.744 1.00 84.62 83 GLY A N 1
ATOM 638 C CA . GLY A 1 83 ? 2.017 -10.908 -22.719 1.00 84.62 83 GLY A CA 1
ATOM 639 C C . GLY A 1 83 ? 1.662 -9.566 -22.075 1.00 84.62 83 GLY A C 1
ATOM 640 O O . GLY A 1 83 ? 2.514 -8.679 -22.058 1.00 84.62 83 GLY A O 1
ATOM 641 N N . ARG A 1 84 ? 0.450 -9.389 -21.533 1.00 93.25 84 ARG A N 1
ATOM 642 C CA . ARG A 1 84 ? 0.090 -8.180 -20.784 1.00 93.25 84 ARG A CA 1
ATOM 643 C C . ARG A 1 84 ? 0.751 -8.236 -19.411 1.00 93.25 84 ARG A C 1
ATOM 645 O O . ARG A 1 84 ? 0.673 -9.246 -18.719 1.00 93.25 84 ARG A O 1
ATOM 652 N N . CYS A 1 85 ? 1.431 -7.167 -19.012 1.00 96.69 85 CYS A N 1
ATOM 653 C CA . CYS A 1 85 ? 2.208 -7.173 -17.776 1.00 96.69 85 CYS A CA 1
ATOM 654 C C . CYS A 1 85 ? 1.414 -6.637 -16.584 1.00 96.69 85 CYS A C 1
ATOM 656 O O . CYS A 1 85 ? 0.920 -5.512 -16.615 1.00 96.69 85 CYS A O 1
ATOM 658 N N . LEU A 1 86 ? 1.427 -7.379 -15.478 1.00 98.00 86 LEU A N 1
ATOM 659 C CA . LEU A 1 86 ? 1.161 -6.853 -14.145 1.00 98.00 86 LEU A CA 1
ATOM 660 C C . LEU A 1 86 ? 2.328 -5.954 -13.730 1.00 98.00 86 LEU A C 1
ATOM 662 O O . LEU A 1 86 ? 3.483 -6.386 -13.736 1.00 98.00 86 LEU A O 1
ATOM 666 N N . LEU A 1 87 ? 2.026 -4.720 -13.333 1.00 98.38 87 LEU A N 1
ATOM 667 C CA . LEU A 1 87 ? 3.005 -3.821 -12.732 1.00 98.38 87 LEU A CA 1
ATOM 668 C C . LEU A 1 87 ? 3.051 -4.113 -11.241 1.00 98.38 87 LEU A C 1
ATOM 670 O O . LEU A 1 87 ? 2.008 -4.232 -10.596 1.00 98.38 87 LEU A O 1
ATOM 674 N N . SER A 1 88 ? 4.243 -4.209 -10.671 1.00 98.56 88 SER A N 1
ATOM 675 C CA . SER A 1 88 ? 4.410 -4.507 -9.253 1.00 98.56 88 SER A CA 1
ATOM 676 C C . SER A 1 88 ? 5.581 -3.758 -8.636 1.00 98.56 88 SER A C 1
ATOM 678 O O . SER A 1 88 ? 6.601 -3.521 -9.276 1.00 98.56 88 SER A O 1
ATOM 680 N N . LEU A 1 89 ? 5.435 -3.424 -7.360 1.00 98.69 89 LEU A N 1
ATOM 681 C CA . LEU A 1 89 ? 6.535 -3.143 -6.455 1.00 98.69 89 LEU A CA 1
ATOM 682 C C . LEU A 1 89 ? 6.753 -4.380 -5.584 1.00 98.69 89 LEU A C 1
ATOM 684 O O . LEU A 1 89 ? 5.808 -4.902 -4.980 1.00 98.69 89 LEU A O 1
ATOM 688 N N . VAL A 1 90 ? 7.992 -4.862 -5.557 1.00 98.12 90 VAL A N 1
ATOM 689 C CA . VAL A 1 90 ? 8.362 -6.141 -4.944 1.00 98.12 90 VAL A CA 1
ATOM 690 C C . VAL A 1 90 ? 9.549 -5.953 -4.009 1.00 98.12 90 VAL A C 1
ATOM 692 O O . VAL A 1 90 ? 10.519 -5.290 -4.379 1.00 98.12 90 VAL A O 1
ATOM 695 N N . VAL A 1 91 ? 9.481 -6.566 -2.825 1.00 97.06 91 VAL A N 1
ATOM 696 C CA . VAL A 1 91 ? 10.654 -6.801 -1.972 1.00 97.06 91 VAL A CA 1
ATOM 697 C C . VAL A 1 91 ? 11.354 -8.056 -2.479 1.00 97.06 91 VAL A C 1
ATOM 699 O O . VAL A 1 91 ? 10.736 -9.108 -2.557 1.00 97.06 91 VAL A O 1
ATOM 702 N N . GLY A 1 92 ? 12.623 -7.987 -2.861 1.00 93.56 92 GLY A N 1
ATOM 703 C CA . GLY A 1 92 ? 13.329 -9.158 -3.378 1.00 93.56 92 GLY A CA 1
ATOM 704 C C . GLY A 1 92 ? 13.255 -10.368 -2.428 1.00 93.56 92 GLY A C 1
ATOM 705 O O . GLY A 1 92 ? 13.137 -10.234 -1.212 1.00 93.56 92 GLY A O 1
ATOM 706 N N . THR A 1 93 ? 13.329 -11.587 -2.967 1.00 91.69 93 THR A N 1
ATOM 707 C CA . THR A 1 93 ? 13.196 -12.820 -2.169 1.00 91.69 93 THR A CA 1
ATOM 708 C C . THR A 1 93 ? 14.342 -13.049 -1.172 1.00 91.69 93 THR A C 1
ATOM 710 O O . THR A 1 93 ? 14.228 -13.934 -0.332 1.00 91.69 93 THR A O 1
ATOM 713 N N . GLN A 1 94 ? 15.439 -12.285 -1.256 1.00 92.94 94 GLN A N 1
ATOM 714 C CA . GLN A 1 94 ? 16.502 -12.233 -0.236 1.00 92.94 94 GLN A CA 1
ATOM 715 C C . GLN A 1 94 ? 16.201 -11.239 0.901 1.00 92.94 94 GLN A C 1
ATOM 717 O O . GLN A 1 94 ? 17.034 -11.025 1.776 1.00 92.94 94 GLN A O 1
ATOM 722 N N . GLY A 1 95 ? 15.011 -10.638 0.906 1.00 92.81 95 GLY A N 1
ATOM 723 C CA . GLY A 1 95 ? 14.569 -9.700 1.926 1.00 92.81 95 GLY A CA 1
ATOM 724 C C . GLY A 1 95 ? 14.768 -8.243 1.522 1.00 92.81 95 GLY A C 1
ATOM 725 O O . GLY A 1 95 ? 14.817 -7.887 0.345 1.00 92.81 95 GLY A O 1
ATOM 726 N N . ILE A 1 96 ? 14.830 -7.385 2.535 1.00 94.56 96 ILE A N 1
ATOM 727 C CA . ILE A 1 96 ? 14.738 -5.927 2.392 1.00 94.56 96 ILE A CA 1
ATOM 728 C C . ILE A 1 96 ? 16.063 -5.248 2.009 1.00 94.56 96 ILE A C 1
ATOM 730 O O . ILE A 1 96 ? 16.038 -4.129 1.506 1.00 94.56 96 ILE A O 1
ATOM 734 N N . ALA A 1 97 ? 17.201 -5.921 2.184 1.00 94.56 97 ALA A N 1
ATOM 735 C CA . ALA A 1 97 ? 18.515 -5.388 1.830 1.00 94.56 97 ALA A CA 1
ATOM 736 C C . ALA A 1 97 ? 18.706 -5.296 0.311 1.00 94.56 97 ALA A C 1
ATOM 738 O O . ALA A 1 97 ? 18.384 -6.264 -0.379 1.00 94.56 97 ALA A O 1
ATOM 739 N N . PRO A 1 98 ? 19.264 -4.203 -0.240 1.00 95.50 98 PRO A N 1
ATOM 740 C CA . PRO A 1 98 ? 19.971 -3.111 0.448 1.00 95.50 98 PRO A CA 1
ATOM 741 C C . PRO A 1 98 ? 19.128 -1.834 0.639 1.00 95.50 98 PRO A C 1
ATOM 743 O O . PRO A 1 98 ? 19.685 -0.751 0.784 1.00 95.50 98 PRO A O 1
ATOM 746 N N . ASP A 1 99 ? 17.801 -1.937 0.533 1.00 96.75 99 ASP A N 1
ATOM 747 C CA . ASP A 1 99 ? 16.880 -0.797 0.575 1.00 96.75 99 ASP A CA 1
ATOM 748 C C . ASP A 1 99 ? 16.090 -0.775 1.906 1.00 96.75 99 ASP A C 1
ATOM 750 O O . ASP A 1 99 ? 14.902 -0.435 1.937 1.00 96.75 99 ASP A O 1
ATOM 754 N N . GLU A 1 100 ? 16.708 -1.196 3.017 1.00 95.19 100 GLU A N 1
ATOM 755 C CA . GLU A 1 100 ? 16.066 -1.277 4.339 1.00 95.19 100 GLU A CA 1
ATOM 756 C C . GLU A 1 100 ? 15.600 0.090 4.838 1.00 95.19 100 GLU A C 1
ATOM 758 O O . GLU A 1 100 ? 14.549 0.213 5.470 1.00 95.19 100 GLU A O 1
ATOM 763 N N . ASP A 1 101 ? 16.366 1.128 4.520 1.00 93.06 101 ASP A N 1
ATOM 764 C CA . ASP A 1 101 ? 16.054 2.516 4.822 1.00 93.06 101 ASP A CA 1
ATOM 765 C C . ASP A 1 101 ? 14.839 3.016 4.028 1.00 93.06 101 ASP A C 1
ATOM 767 O O . ASP A 1 101 ? 14.076 3.836 4.531 1.00 93.06 101 ASP A O 1
ATOM 771 N N . ILE A 1 102 ? 14.596 2.516 2.815 1.00 96.00 102 ILE A N 1
ATOM 772 C CA . ILE A 1 102 ? 13.390 2.807 2.031 1.00 96.00 102 ILE A CA 1
ATOM 773 C C . ILE A 1 102 ? 12.205 2.003 2.566 1.00 96.00 102 ILE A C 1
ATOM 775 O O . ILE A 1 102 ? 11.178 2.579 2.933 1.00 96.00 102 ILE A O 1
ATOM 779 N N . LEU A 1 103 ? 12.341 0.678 2.622 1.00 94.81 103 LEU A N 1
ATOM 780 C CA . LEU A 1 103 ? 11.245 -0.237 2.939 1.00 94.81 103 LEU A CA 1
ATOM 781 C C . LEU A 1 103 ? 10.787 -0.124 4.398 1.00 94.81 103 LEU A C 1
ATOM 783 O O . LEU A 1 103 ? 9.598 -0.274 4.670 1.00 94.81 103 LEU A O 1
ATOM 787 N N . GLY A 1 104 ? 11.694 0.208 5.320 1.00 91.31 104 GLY A N 1
ATOM 788 C CA . GLY A 1 104 ? 11.386 0.430 6.732 1.00 91.31 104 GLY A CA 1
ATOM 789 C C . GLY A 1 104 ? 10.752 1.791 7.041 1.00 91.31 104 GLY A C 1
ATOM 790 O O . GLY A 1 104 ? 10.260 1.993 8.152 1.00 91.31 104 GLY A O 1
ATOM 791 N N . ARG A 1 105 ? 10.730 2.747 6.097 1.00 91.44 105 ARG A N 1
ATOM 792 C CA . ARG A 1 105 ? 10.125 4.071 6.321 1.00 91.44 105 ARG A CA 1
ATOM 793 C C . ARG A 1 105 ? 8.595 4.000 6.198 1.00 91.44 105 ARG A C 1
ATOM 795 O O . ARG A 1 105 ? 8.086 3.790 5.095 1.00 91.44 105 ARG A O 1
ATOM 802 N N . PRO A 1 106 ? 7.815 4.366 7.241 1.00 87.56 106 PRO A N 1
ATOM 803 C CA . PRO A 1 106 ? 6.349 4.425 7.144 1.00 87.56 106 PRO A CA 1
ATOM 804 C C . PRO A 1 106 ? 5.847 5.395 6.064 1.00 87.56 106 PRO A C 1
ATOM 806 O O . PRO A 1 106 ? 4.738 5.268 5.547 1.00 87.56 106 PRO A O 1
ATOM 809 N N . GLY A 1 107 ? 6.655 6.403 5.715 1.00 89.69 107 GLY A N 1
ATOM 810 C CA . GLY A 1 107 ? 6.384 7.297 4.589 1.00 89.69 107 GLY A CA 1
ATOM 811 C C . GLY A 1 107 ? 6.275 6.559 3.253 1.00 89.69 107 GLY A C 1
ATOM 812 O O . GLY A 1 107 ? 5.355 6.852 2.495 1.00 89.69 107 GLY A O 1
ATOM 813 N N . HIS A 1 108 ? 7.145 5.578 3.000 1.00 95.00 108 HIS A N 1
ATOM 814 C CA . HIS A 1 108 ? 7.139 4.800 1.764 1.00 95.00 108 HIS A CA 1
ATOM 815 C C . HIS A 1 108 ? 5.853 3.976 1.642 1.00 95.00 108 HIS A C 1
ATOM 817 O O . HIS A 1 108 ? 5.101 4.145 0.683 1.00 95.00 108 HIS A O 1
ATOM 823 N N . ALA A 1 109 ? 5.533 3.175 2.666 1.00 93.75 109 ALA A N 1
ATOM 824 C CA . ALA A 1 109 ? 4.308 2.372 2.707 1.00 93.75 109 ALA A CA 1
ATOM 825 C C . ALA A 1 109 ? 3.042 3.227 2.499 1.00 93.75 109 ALA A C 1
ATOM 827 O O . ALA A 1 109 ? 2.170 2.881 1.699 1.00 93.75 109 ALA A O 1
ATOM 828 N N . ARG A 1 110 ? 2.970 4.401 3.148 1.00 92.75 110 ARG A N 1
ATOM 829 C CA . ARG A 1 110 ? 1.859 5.350 2.965 1.00 92.75 110 ARG A CA 1
ATOM 830 C C . ARG A 1 110 ? 1.758 5.877 1.538 1.00 92.75 110 ARG A C 1
ATOM 832 O O . ARG A 1 110 ? 0.649 5.945 1.021 1.00 92.75 110 ARG A O 1
ATOM 839 N N . LYS A 1 111 ? 2.876 6.223 0.889 1.00 96.06 111 LYS A N 1
ATOM 840 C CA . LYS A 1 111 ? 2.870 6.659 -0.518 1.00 96.06 111 LYS A CA 1
ATOM 841 C C . LYS A 1 111 ? 2.377 5.543 -1.441 1.00 96.06 111 LYS A C 1
ATOM 843 O O . LYS A 1 111 ? 1.535 5.807 -2.287 1.00 96.06 111 LYS A O 1
ATOM 848 N N . VAL A 1 112 ? 2.826 4.301 -1.251 1.00 97.81 112 VAL A N 1
ATOM 849 C CA . VAL A 1 112 ? 2.387 3.153 -2.071 1.00 97.81 112 VAL A CA 1
ATOM 850 C C . VAL A 1 112 ? 0.880 2.926 -1.924 1.00 97.81 112 VAL A C 1
ATOM 852 O O . VAL A 1 112 ? 0.171 2.815 -2.924 1.00 97.81 112 VAL A O 1
ATOM 855 N N . LYS A 1 113 ? 0.375 2.941 -0.682 1.00 95.94 113 LYS A N 1
ATOM 856 C CA . LYS A 1 113 ? -1.062 2.847 -0.386 1.00 95.94 113 LYS A CA 1
ATOM 857 C C . LYS A 1 113 ? -1.854 3.996 -1.006 1.00 95.94 113 LYS A C 1
ATOM 859 O O . LYS A 1 113 ? -2.908 3.772 -1.598 1.00 95.94 113 LYS A O 1
ATOM 864 N N . ALA A 1 114 ? -1.333 5.215 -0.912 1.00 95.50 114 ALA A N 1
ATOM 865 C CA . ALA A 1 114 ? -1.949 6.395 -1.496 1.00 95.50 114 ALA A CA 1
ATOM 866 C C . ALA A 1 114 ? -2.029 6.308 -3.027 1.00 95.50 114 ALA A C 1
ATOM 868 O O . ALA A 1 114 ? -3.084 6.585 -3.592 1.00 95.50 114 ALA A O 1
ATOM 869 N N . ILE A 1 115 ? -0.957 5.860 -3.691 1.00 98.12 115 ILE A N 1
ATOM 870 C CA . ILE A 1 115 ? -0.939 5.641 -5.142 1.00 98.12 115 ILE A CA 1
ATOM 871 C C . ILE A 1 115 ? -1.976 4.583 -5.529 1.00 98.12 115 ILE A C 1
ATOM 873 O O . ILE A 1 115 ? -2.773 4.829 -6.429 1.00 98.12 115 ILE A O 1
ATOM 877 N N . ALA A 1 116 ? -2.027 3.440 -4.837 1.00 97.88 116 ALA A N 1
ATOM 878 C CA . ALA A 1 116 ? -3.004 2.393 -5.137 1.00 97.88 116 ALA A CA 1
ATOM 879 C C . ALA A 1 116 ? -4.454 2.895 -4.990 1.00 97.88 116 ALA A C 1
ATOM 881 O O . ALA A 1 116 ? -5.275 2.693 -5.885 1.00 97.88 116 ALA A O 1
ATOM 882 N N . ASN A 1 117 ? -4.765 3.603 -3.902 1.00 95.56 117 ASN A N 1
ATOM 883 C CA . ASN A 1 117 ? -6.095 4.175 -3.678 1.00 95.56 117 ASN A CA 1
ATOM 884 C C . ASN A 1 117 ? -6.464 5.219 -4.737 1.00 95.56 117 ASN A C 1
ATOM 886 O O . ASN A 1 117 ? -7.574 5.194 -5.267 1.00 95.56 117 ASN A O 1
ATOM 890 N N . TRP A 1 118 ? -5.526 6.099 -5.080 1.00 96.69 118 TRP A N 1
ATOM 891 C CA . TRP A 1 118 ? -5.717 7.107 -6.114 1.00 96.69 118 TRP A CA 1
ATOM 892 C C . TRP A 1 118 ? -5.954 6.488 -7.496 1.00 96.69 118 TRP A C 1
ATOM 894 O O . TRP A 1 118 ? -6.867 6.915 -8.204 1.00 96.69 118 TRP A O 1
ATOM 904 N N . LEU A 1 119 ? -5.191 5.455 -7.870 1.00 97.44 119 LEU A N 1
ATOM 905 C CA . LEU A 1 119 ? -5.378 4.736 -9.133 1.00 97.44 119 LEU A CA 1
ATOM 906 C C . LEU A 1 119 ? -6.738 4.025 -9.177 1.00 97.44 119 LEU A C 1
ATOM 908 O O . LEU A 1 119 ? -7.428 4.100 -10.191 1.00 97.44 119 LEU A O 1
ATOM 912 N N . ASN A 1 120 ? -7.157 3.399 -8.073 1.00 96.50 120 ASN A N 1
ATOM 913 C CA . ASN A 1 120 ? -8.484 2.788 -7.957 1.00 96.50 120 ASN A CA 1
ATOM 914 C C . ASN A 1 120 ? -9.607 3.814 -8.121 1.00 96.50 120 ASN A C 1
ATOM 916 O O . ASN A 1 120 ? -10.554 3.572 -8.865 1.00 96.50 120 ASN A O 1
ATOM 920 N N . HIS A 1 121 ? -9.496 4.965 -7.461 1.00 94.31 121 HIS A N 1
ATOM 921 C CA . HIS A 1 121 ? -10.503 6.015 -7.558 1.00 94.31 121 HIS A CA 1
ATOM 922 C C . HIS A 1 121 ? -10.563 6.633 -8.961 1.00 94.31 121 HIS A C 1
ATOM 924 O O . HIS A 1 121 ? -11.642 6.804 -9.519 1.00 94.31 121 HIS A O 1
ATOM 930 N N . THR A 1 122 ? -9.404 6.945 -9.541 1.00 95.38 122 THR A N 1
ATOM 931 C CA . THR A 1 122 ? -9.311 7.711 -10.793 1.00 95.38 122 THR A CA 1
ATOM 932 C C . THR A 1 122 ? -9.553 6.841 -12.024 1.00 95.38 122 THR A C 1
ATOM 934 O O . THR A 1 122 ? -10.232 7.264 -12.955 1.00 95.38 122 THR A O 1
ATOM 937 N N . TYR A 1 123 ? -9.018 5.617 -12.035 1.00 95.94 123 TYR A N 1
ATOM 938 C CA . TYR A 1 123 ? -8.997 4.751 -13.221 1.00 95.94 123 TYR A CA 1
ATOM 939 C C . TYR A 1 123 ? -9.757 3.436 -13.036 1.00 95.94 123 TYR A C 1
ATOM 941 O O . TYR A 1 123 ? -10.013 2.736 -14.013 1.00 95.94 123 TYR A O 1
ATOM 949 N N . GLY A 1 124 ? -10.163 3.096 -11.810 1.00 91.25 124 GLY A N 1
ATOM 950 C CA . GLY A 1 124 ? -10.813 1.819 -11.522 1.00 91.25 124 GLY A CA 1
ATOM 951 C C . GLY A 1 124 ? -12.211 1.662 -12.122 1.00 91.25 124 GLY A C 1
ATOM 952 O O . GLY A 1 124 ? -12.649 0.536 -12.352 1.00 91.25 124 GLY A O 1
ATOM 953 N N . LYS A 1 125 ? -12.924 2.764 -12.409 1.00 90.12 125 LYS A N 1
ATOM 954 C CA . LYS A 1 125 ? -14.303 2.750 -12.955 1.00 90.12 125 LYS A CA 1
ATOM 955 C C . LYS A 1 125 ? -15.235 1.830 -12.139 1.00 90.12 125 LYS A C 1
ATOM 957 O O . LYS A 1 125 ? -15.978 1.026 -12.696 1.00 90.12 125 LYS A O 1
ATOM 962 N N . GLY A 1 126 ? -15.133 1.897 -10.808 1.00 85.12 126 GLY A N 1
ATOM 963 C CA . GLY A 1 126 ? -15.880 1.044 -9.871 1.00 85.12 126 GLY A CA 1
ATOM 964 C C . GLY A 1 126 ? -15.277 -0.346 -9.619 1.00 85.12 126 GLY A C 1
ATOM 965 O O . GLY A 1 126 ? -15.802 -1.091 -8.798 1.00 85.12 126 GLY A O 1
ATOM 966 N N . ARG A 1 127 ? -14.167 -0.698 -10.277 1.00 89.50 127 ARG A N 1
ATOM 967 C CA . ARG A 1 127 ? -13.393 -1.924 -10.037 1.00 89.50 127 ARG A CA 1
ATOM 968 C C . ARG A 1 127 ? -12.060 -1.592 -9.375 1.00 89.50 127 ARG A C 1
ATOM 970 O O . ARG A 1 127 ? -11.503 -0.515 -9.570 1.00 89.50 127 ARG A O 1
ATOM 977 N N . GLN A 1 128 ? -11.517 -2.542 -8.623 1.00 92.94 128 GLN A N 1
ATOM 978 C CA . GLN A 1 128 ? -10.148 -2.434 -8.130 1.00 92.94 128 GLN A CA 1
ATOM 979 C C . GLN A 1 128 ? -9.171 -2.741 -9.276 1.00 92.94 128 GLN A C 1
ATOM 981 O O . GLN A 1 128 ? -9.292 -3.765 -9.940 1.00 92.94 128 GLN A O 1
ATOM 986 N N . VAL A 1 129 ? -8.221 -1.844 -9.521 1.00 96.94 129 VAL A N 1
ATOM 987 C CA . VAL A 1 129 ? -7.158 -1.974 -10.538 1.00 96.94 129 VAL A CA 1
ATOM 988 C C . VAL A 1 129 ? -5.764 -1.912 -9.919 1.00 96.94 129 VAL A C 1
ATOM 990 O O . VAL A 1 129 ? -4.784 -2.249 -10.570 1.00 96.94 129 VAL A O 1
ATOM 993 N N . ALA A 1 130 ? -5.666 -1.505 -8.654 1.00 98.00 130 ALA A N 1
ATOM 994 C CA . ALA A 1 130 ? -4.433 -1.432 -7.893 1.00 98.00 130 ALA A CA 1
ATOM 995 C C . ALA A 1 130 ? -4.623 -1.965 -6.472 1.00 98.00 130 ALA A C 1
ATOM 997 O O . ALA A 1 130 ? -5.703 -1.883 -5.878 1.00 98.00 130 ALA A O 1
ATOM 998 N N . TRP A 1 131 ? -3.543 -2.467 -5.890 1.00 98.19 131 TRP A N 1
ATOM 999 C CA . TRP A 1 131 ? -3.521 -2.919 -4.505 1.00 98.19 131 TRP A CA 1
ATOM 1000 C C . TRP A 1 131 ? -2.166 -2.620 -3.871 1.00 98.19 131 TRP A C 1
ATOM 1002 O O . TRP A 1 131 ? -1.148 -2.549 -4.554 1.00 98.19 131 TRP A O 1
ATOM 1012 N N . SER A 1 132 ? -2.158 -2.442 -2.554 1.00 97.62 132 SER A N 1
ATOM 1013 C CA . SER A 1 132 ? -0.942 -2.269 -1.768 1.00 97.62 132 SER A CA 1
ATOM 1014 C C . SER A 1 132 ? -1.014 -3.091 -0.492 1.00 97.62 132 SER A C 1
ATOM 1016 O O . SER A 1 132 ? -2.057 -3.120 0.169 1.00 97.62 132 SER A O 1
ATOM 1018 N N . LYS A 1 133 ? 0.116 -3.656 -0.086 1.00 94.94 133 LYS A N 1
ATOM 1019 C CA . LYS A 1 133 ? 0.285 -4.237 1.240 1.00 94.94 133 LYS A CA 1
ATOM 1020 C C . LYS A 1 133 ? 0.370 -3.120 2.282 1.00 94.94 133 LYS A C 1
ATOM 1022 O O . LYS A 1 133 ? 0.942 -2.066 2.017 1.00 94.94 133 LYS A O 1
ATOM 1027 N N . ALA A 1 134 ? -0.199 -3.358 3.464 1.00 88.62 134 ALA A N 1
ATOM 1028 C CA . ALA A 1 134 ? -0.162 -2.392 4.564 1.00 88.62 134 ALA A CA 1
ATOM 1029 C C . ALA A 1 134 ? 1.276 -2.096 5.023 1.00 88.62 134 ALA A C 1
ATOM 1031 O O . ALA A 1 134 ? 1.622 -0.940 5.252 1.00 88.62 134 ALA A O 1
ATOM 1032 N N . ASP A 1 135 ? 2.102 -3.140 5.097 1.00 91.38 135 ASP A N 1
ATOM 1033 C CA . ASP A 1 135 ? 3.511 -3.055 5.459 1.00 91.38 135 ASP A CA 1
ATOM 1034 C C . ASP A 1 135 ? 4.368 -3.834 4.439 1.00 91.38 135 ASP A C 1
ATOM 1036 O O . ASP A 1 135 ? 4.267 -5.065 4.384 1.00 91.38 135 ASP A O 1
ATOM 1040 N N . PRO A 1 136 ? 5.200 -3.154 3.625 1.00 94.06 136 PRO A N 1
ATOM 1041 C CA . PRO A 1 136 ? 6.086 -3.795 2.658 1.00 94.06 136 PRO A CA 1
ATOM 1042 C C . PRO A 1 136 ? 7.041 -4.830 3.261 1.00 94.06 136 PRO A C 1
ATOM 1044 O O . PRO A 1 136 ? 7.365 -5.798 2.574 1.00 94.06 136 PRO A O 1
ATOM 1047 N N . VAL A 1 137 ? 7.470 -4.675 4.523 1.00 93.75 137 VAL A N 1
ATOM 1048 C CA . VAL A 1 137 ? 8.464 -5.583 5.127 1.00 93.75 137 VAL A CA 1
ATOM 1049 C C . VAL A 1 137 ? 7.860 -6.901 5.622 1.00 93.75 137 VAL A C 1
ATOM 1051 O O . VAL A 1 137 ? 8.590 -7.855 5.892 1.00 93.75 137 VAL A O 1
ATOM 1054 N N . ARG A 1 138 ? 6.524 -7.002 5.686 1.00 92.75 138 ARG A N 1
ATOM 1055 C CA . ARG A 1 138 ? 5.790 -8.223 6.062 1.00 92.75 138 ARG A CA 1
ATOM 1056 C C . ARG A 1 138 ? 5.725 -9.220 4.905 1.00 92.75 138 ARG A C 1
ATOM 1058 O O . ARG A 1 138 ? 4.681 -9.423 4.276 1.00 92.75 138 ARG A O 1
ATOM 1065 N N . ILE A 1 139 ? 6.867 -9.843 4.612 1.00 90.81 139 ILE A N 1
ATOM 1066 C CA . ILE A 1 139 ? 7.024 -10.892 3.586 1.00 90.81 139 ILE A CA 1
ATOM 1067 C C . ILE A 1 139 ? 6.454 -12.259 4.010 1.00 90.81 139 ILE A C 1
ATOM 1069 O O . ILE A 1 139 ? 6.452 -13.211 3.235 1.00 90.81 139 ILE A O 1
ATOM 1073 N N . ASP A 1 140 ? 5.951 -12.370 5.238 1.00 90.62 140 ASP A N 1
ATOM 1074 C CA . ASP A 1 140 ? 5.151 -13.496 5.720 1.00 90.62 140 ASP A CA 1
ATOM 1075 C C . ASP A 1 140 ? 3.694 -13.426 5.231 1.00 90.62 140 ASP A C 1
ATOM 1077 O O . ASP A 1 140 ? 3.064 -14.465 5.020 1.00 90.62 140 ASP 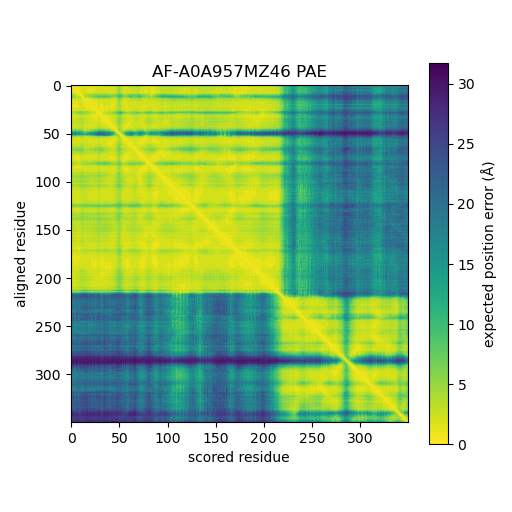A O 1
ATOM 1081 N N . LEU A 1 141 ? 3.176 -12.210 5.010 1.00 92.12 141 LEU A N 1
ATOM 1082 C CA . LEU A 1 141 ? 1.810 -11.965 4.554 1.00 92.12 141 LEU A CA 1
ATOM 1083 C C . LEU A 1 141 ? 1.724 -12.018 3.028 1.00 92.12 141 LEU A C 1
ATOM 1085 O O . LEU A 1 141 ? 2.447 -11.314 2.321 1.00 92.12 141 LEU A O 1
ATOM 1089 N N . ASP A 1 142 ? 0.801 -12.829 2.528 1.00 95.75 142 ASP A N 1
ATOM 1090 C CA . ASP A 1 142 ? 0.545 -13.006 1.100 1.00 95.75 142 ASP A CA 1
ATOM 1091 C C . ASP A 1 142 ? -0.457 -11.968 0.560 1.00 95.75 142 ASP A C 1
ATOM 1093 O O . ASP A 1 142 ? -1.197 -11.339 1.324 1.00 95.75 142 ASP A O 1
ATOM 1097 N N . VAL A 1 143 ? -0.521 -11.814 -0.765 1.00 95.44 143 VAL A N 1
ATOM 1098 C CA . VAL A 1 143 ? -1.606 -11.073 -1.423 1.00 95.44 143 VAL A CA 1
ATOM 1099 C C . VAL A 1 143 ? -2.947 -11.716 -1.015 1.00 95.44 143 VAL A C 1
ATOM 1101 O O . VAL A 1 143 ? -3.089 -12.946 -1.087 1.00 95.44 143 VAL A O 1
ATOM 1104 N N . PRO A 1 144 ? -3.955 -10.937 -0.572 1.00 94.38 144 PRO A N 1
ATOM 1105 C CA . PRO A 1 144 ? -5.234 -11.486 -0.136 1.00 94.38 144 PRO A CA 1
ATOM 1106 C C . PRO A 1 144 ? -5.893 -12.346 -1.215 1.00 94.38 144 PRO A C 1
ATOM 1108 O O . PRO A 1 144 ? -5.780 -12.069 -2.410 1.00 94.38 144 PRO A O 1
ATOM 1111 N N . ARG A 1 145 ? -6.600 -13.397 -0.794 1.00 92.38 145 ARG A N 1
ATOM 1112 C CA . ARG A 1 145 ? -7.266 -14.340 -1.704 1.00 92.38 145 ARG A CA 1
ATOM 1113 C C . ARG A 1 145 ? -8.202 -13.630 -2.687 1.00 92.38 145 ARG A C 1
ATOM 1115 O O . ARG A 1 145 ? -8.154 -13.928 -3.871 1.00 92.38 145 ARG A O 1
ATOM 1122 N N . GLN A 1 146 ? -8.946 -12.632 -2.216 1.00 90.56 146 GLN A N 1
ATOM 1123 C CA . GLN A 1 146 ? -9.872 -11.842 -3.030 1.00 90.56 146 GLN A CA 1
ATOM 1124 C C . GLN A 1 146 ? -9.163 -11.131 -4.195 1.00 90.56 146 GLN A C 1
ATOM 1126 O O . GLN A 1 146 ? -9.676 -11.108 -5.307 1.00 90.56 146 GLN A O 1
ATOM 1131 N N . ILE A 1 147 ? -7.958 -10.599 -3.961 1.00 94.44 147 ILE A N 1
ATOM 1132 C CA . ILE A 1 147 ? -7.157 -9.924 -4.994 1.00 94.44 147 ILE A CA 1
ATOM 1133 C C . ILE A 1 147 ? -6.657 -10.931 -6.033 1.00 94.44 147 ILE A C 1
ATOM 1135 O O . ILE A 1 147 ? -6.688 -10.655 -7.230 1.00 94.44 147 ILE A O 1
ATOM 1139 N N . ARG A 1 148 ? -6.224 -12.115 -5.582 1.00 94.69 148 ARG A N 1
ATOM 1140 C CA . ARG A 1 148 ? -5.760 -13.195 -6.468 1.00 94.69 148 ARG A CA 1
ATOM 1141 C C . ARG A 1 148 ? -6.879 -13.713 -7.366 1.00 94.69 148 ARG A C 1
ATOM 1143 O O . ARG A 1 148 ? -6.668 -13.864 -8.562 1.00 94.69 148 ARG A O 1
ATOM 1150 N N . GLU A 1 149 ? -8.061 -13.936 -6.794 1.00 92.81 149 GLU A N 1
ATOM 1151 C CA . GLU A 1 149 ? -9.255 -14.374 -7.527 1.00 92.81 149 GLU A CA 1
ATOM 1152 C C . GLU A 1 149 ? -9.718 -13.312 -8.530 1.00 92.81 149 GLU A C 1
ATOM 1154 O O . GLU A 1 149 ? -10.045 -13.635 -9.670 1.00 92.81 149 GLU A O 1
ATOM 1159 N N . GLN A 1 150 ? -9.687 -12.035 -8.140 1.00 93.62 150 GLN A N 1
ATOM 1160 C CA . GLN A 1 150 ? -10.053 -10.935 -9.027 1.00 93.62 150 GLN A CA 1
ATOM 1161 C C . GLN A 1 150 ? -9.109 -10.810 -10.236 1.00 93.62 150 GLN A C 1
ATOM 1163 O O . GLN A 1 150 ? -9.549 -10.454 -11.330 1.00 93.62 150 GLN A O 1
ATOM 1168 N N . PHE A 1 151 ? -7.819 -11.098 -10.056 1.00 94.94 151 PHE A N 1
ATOM 1169 C CA . PHE A 1 151 ? -6.793 -10.975 -11.092 1.00 94.94 151 PHE A CA 1
ATOM 1170 C C . PHE A 1 151 ? -6.250 -12.342 -11.532 1.00 94.94 151 PHE A C 1
ATOM 1172 O O . PHE A 1 151 ? -5.038 -12.538 -11.633 1.00 94.94 151 PHE A O 1
ATOM 1179 N N . ALA A 1 152 ? -7.156 -13.277 -11.834 1.00 93.44 152 ALA A N 1
ATOM 1180 C CA . ALA A 1 152 ? -6.841 -14.673 -12.154 1.00 93.44 152 ALA A CA 1
ATOM 1181 C C . ALA A 1 152 ? -5.822 -14.866 -13.298 1.00 93.44 152 ALA A C 1
ATOM 1183 O O . ALA A 1 152 ? -5.072 -15.840 -13.288 1.00 93.44 152 ALA A O 1
ATOM 1184 N N . ALA A 1 153 ? -5.722 -13.921 -14.243 1.00 93.62 153 ALA A N 1
ATOM 1185 C CA . ALA A 1 153 ? -4.719 -13.953 -15.317 1.00 93.62 153 ALA A CA 1
ATOM 1186 C C . ALA A 1 153 ? -3.263 -14.003 -14.802 1.00 93.62 153 ALA A C 1
ATOM 1188 O O . ALA A 1 153 ? -2.376 -14.494 -15.493 1.00 93.62 153 ALA A O 1
ATOM 1189 N N . TYR A 1 154 ? -3.019 -13.542 -13.570 1.00 95.62 154 TYR A N 1
ATOM 1190 C CA . TYR A 1 154 ? -1.697 -13.506 -12.939 1.00 95.62 154 TYR A CA 1
ATOM 1191 C C . TYR A 1 154 ? -1.557 -14.520 -11.799 1.00 95.62 154 TYR A C 1
ATOM 1193 O O . TYR A 1 154 ? -0.706 -14.363 -10.923 1.00 95.62 154 TYR A O 1
ATOM 1201 N N . GLN A 1 155 ? -2.380 -15.571 -11.776 1.00 93.94 155 GLN A N 1
ATOM 1202 C CA . GLN A 1 155 ? -2.394 -16.527 -10.671 1.00 93.94 155 GLN A CA 1
ATOM 1203 C C . GLN A 1 155 ? -1.027 -17.186 -10.423 1.00 93.94 155 GLN A C 1
ATOM 1205 O O . GLN A 1 155 ? -0.583 -17.249 -9.277 1.00 93.94 155 GLN A O 1
ATOM 1210 N N . SER A 1 156 ? -0.301 -17.553 -11.482 1.00 92.75 156 SER A N 1
ATOM 1211 C CA . SER A 1 156 ? 1.062 -18.097 -11.380 1.00 92.75 156 SER A CA 1
ATOM 1212 C C . SER A 1 156 ? 2.055 -17.113 -10.743 1.00 92.75 156 SER A C 1
ATOM 1214 O O . SER A 1 156 ? 2.955 -17.516 -9.999 1.00 92.75 156 SER A O 1
ATOM 1216 N N . VAL A 1 157 ? 1.874 -15.809 -10.981 1.00 95.06 157 VAL A N 1
ATOM 1217 C CA . VAL A 1 157 ? 2.667 -14.741 -10.359 1.00 95.06 157 VAL A CA 1
ATOM 1218 C C . VAL A 1 157 ? 2.384 -14.692 -8.864 1.00 95.06 157 VAL A C 1
ATOM 1220 O O . VAL A 1 157 ? 3.319 -14.657 -8.069 1.00 95.06 157 VAL A O 1
ATOM 1223 N N . PHE A 1 158 ? 1.113 -14.727 -8.463 1.00 96.12 158 PHE A N 1
ATOM 1224 C CA . PHE A 1 158 ? 0.742 -14.671 -7.051 1.00 96.12 158 PHE A CA 1
ATOM 1225 C C . PHE A 1 158 ? 1.157 -15.923 -6.278 1.00 96.12 158 PHE A C 1
ATOM 1227 O O . PHE A 1 158 ? 1.625 -15.802 -5.150 1.00 96.12 158 PHE A O 1
ATOM 1234 N N . GLU A 1 159 ? 1.056 -17.107 -6.879 1.00 94.06 159 GLU A N 1
ATOM 1235 C CA . GLU A 1 159 ? 1.516 -18.358 -6.265 1.00 94.06 159 GLU A CA 1
ATOM 1236 C C . GLU A 1 159 ? 3.020 -18.334 -5.970 1.00 94.06 159 GLU A C 1
ATOM 1238 O O . GLU A 1 159 ? 3.462 -18.834 -4.934 1.00 94.06 159 GLU A O 1
ATOM 1243 N N . ARG A 1 160 ? 3.814 -17.712 -6.850 1.00 93.25 160 ARG A N 1
ATOM 1244 C CA . ARG A 1 160 ? 5.274 -17.662 -6.708 1.00 93.25 160 ARG A CA 1
ATOM 1245 C C . ARG A 1 160 ? 5.785 -16.453 -5.924 1.00 93.25 160 ARG A C 1
ATOM 1247 O O . ARG A 1 160 ? 6.757 -16.579 -5.183 1.00 93.25 160 ARG A O 1
ATOM 1254 N N . TYR A 1 161 ? 5.167 -15.289 -6.106 1.00 95.50 161 TYR A N 1
ATOM 1255 C CA . TYR A 1 161 ? 5.672 -13.994 -5.639 1.00 95.50 161 TYR A CA 1
ATOM 1256 C C . TYR A 1 161 ? 4.664 -13.185 -4.811 1.00 95.50 161 TYR A C 1
ATOM 1258 O O . TYR A 1 161 ? 4.993 -12.085 -4.374 1.00 95.50 161 TYR A O 1
ATOM 1266 N N . GLY A 1 162 ? 3.464 -13.698 -4.527 1.00 95.94 162 GLY A N 1
ATOM 1267 C CA . GLY A 1 162 ? 2.437 -12.958 -3.780 1.00 95.94 162 GLY A CA 1
ATOM 1268 C C . GLY A 1 162 ? 2.930 -12.433 -2.425 1.00 95.94 162 GLY A C 1
ATOM 1269 O O . GLY A 1 162 ? 2.748 -11.263 -2.096 1.00 95.94 162 GLY A O 1
ATOM 1270 N N . LYS A 1 163 ? 3.702 -13.236 -1.689 1.00 96.50 163 LYS A N 1
ATOM 1271 C CA . LYS A 1 163 ? 4.314 -12.831 -0.412 1.00 96.50 163 LYS A CA 1
ATOM 1272 C C . LYS A 1 163 ? 5.240 -11.623 -0.501 1.00 96.50 163 LYS A C 1
ATOM 1274 O O . LYS A 1 163 ? 5.395 -10.906 0.482 1.00 96.50 163 LYS A O 1
ATOM 1279 N N . VAL A 1 164 ? 5.843 -11.368 -1.655 1.00 96.88 164 VAL A N 1
ATOM 1280 C CA . VAL A 1 164 ? 6.824 -10.293 -1.828 1.00 96.88 164 VAL A CA 1
ATOM 1281 C C . VAL A 1 164 ? 6.292 -9.079 -2.587 1.00 96.88 164 VAL A C 1
ATOM 1283 O O . VAL A 1 164 ? 6.922 -8.021 -2.570 1.00 96.88 164 VAL A O 1
ATOM 1286 N N . ILE A 1 165 ? 5.117 -9.189 -3.208 1.00 98.25 165 ILE A N 1
ATOM 1287 C CA . ILE A 1 165 ? 4.427 -8.057 -3.829 1.00 98.25 165 ILE A CA 1
ATOM 1288 C C . ILE A 1 165 ? 3.842 -7.169 -2.729 1.00 98.25 165 ILE A C 1
ATOM 1290 O O . ILE A 1 165 ? 3.083 -7.628 -1.873 1.00 98.25 165 ILE A O 1
ATOM 1294 N N . TYR A 1 166 ? 4.177 -5.881 -2.759 1.00 98.19 166 TYR A N 1
ATOM 1295 C CA . TYR A 1 166 ? 3.655 -4.897 -1.808 1.00 98.19 166 TYR A CA 1
ATOM 1296 C C . TYR A 1 166 ? 2.938 -3.715 -2.465 1.00 98.19 166 TYR A C 1
ATOM 1298 O O . TYR A 1 166 ? 2.249 -2.960 -1.783 1.00 98.19 166 TYR A O 1
ATOM 1306 N N . GLY A 1 167 ? 3.042 -3.574 -3.782 1.00 98.44 167 GLY A N 1
ATOM 1307 C CA . GLY A 1 167 ? 2.224 -2.674 -4.585 1.00 98.44 167 GLY A CA 1
ATOM 1308 C C . GLY A 1 167 ? 1.973 -3.317 -5.939 1.00 98.44 167 GLY A C 1
ATOM 1309 O O . GLY A 1 167 ? 2.869 -3.964 -6.467 1.00 98.44 167 GLY A O 1
ATOM 1310 N N . LEU A 1 168 ? 0.778 -3.172 -6.500 1.00 98.44 168 LEU A N 1
ATOM 1311 C CA . LEU A 1 168 ? 0.472 -3.658 -7.841 1.00 98.44 168 LEU A CA 1
ATOM 1312 C C . LEU A 1 168 ? -0.522 -2.759 -8.568 1.00 98.44 168 LEU A C 1
ATOM 1314 O O . LEU A 1 168 ? -1.330 -2.079 -7.933 1.00 98.44 168 LEU A O 1
ATOM 1318 N N . TYR A 1 169 ? -0.463 -2.796 -9.897 1.00 98.56 169 TYR A N 1
ATOM 1319 C CA . TYR A 1 169 ? -1.445 -2.215 -10.808 1.00 98.56 169 TYR A CA 1
ATOM 1320 C C . TYR A 1 169 ? -1.654 -3.153 -12.002 1.00 98.56 169 TYR A C 1
ATOM 1322 O O . TYR A 1 169 ? -0.686 -3.642 -12.589 1.00 98.56 169 TYR A O 1
ATOM 1330 N N . VAL A 1 170 ? -2.914 -3.393 -12.356 1.00 97.62 170 VAL A N 1
ATOM 1331 C CA . VAL A 1 170 ? -3.334 -4.262 -13.459 1.00 97.62 170 VAL A CA 1
ATOM 1332 C C . VAL A 1 170 ? -3.817 -3.391 -14.622 1.00 97.62 170 VAL A C 1
ATOM 1334 O O . VAL A 1 170 ? -4.865 -2.754 -14.489 1.00 97.62 170 VAL A O 1
ATOM 1337 N N . PRO A 1 171 ? -3.092 -3.353 -15.756 1.00 95.50 171 PRO A N 1
ATOM 1338 C CA . PRO A 1 171 ? -3.495 -2.577 -16.927 1.00 95.50 171 PRO A CA 1
ATOM 1339 C C . PRO A 1 171 ? -4.811 -3.066 -17.541 1.00 95.50 171 PRO A C 1
ATOM 1341 O O . PRO A 1 171 ? -4.975 -4.256 -17.830 1.00 95.50 171 PRO A O 1
ATOM 1344 N N . ASP A 1 172 ? -5.728 -2.135 -17.798 1.00 92.25 172 ASP A N 1
ATOM 1345 C CA . ASP A 1 172 ? -6.850 -2.339 -18.714 1.00 92.25 172 ASP A CA 1
ATOM 1346 C C . ASP A 1 172 ? -6.462 -1.865 -20.128 1.00 92.25 172 ASP A C 1
ATOM 1348 O O . ASP A 1 172 ? -5.284 -1.872 -20.474 1.00 92.25 172 ASP A O 1
ATOM 1352 N N . ASP A 1 173 ? -7.428 -1.521 -20.980 1.00 92.81 173 ASP A N 1
ATOM 1353 C CA . ASP A 1 173 ? -7.139 -1.018 -22.331 1.00 92.81 173 ASP A CA 1
ATOM 1354 C C . ASP A 1 173 ? -6.851 0.500 -22.354 1.00 92.81 173 ASP A C 1
ATOM 1356 O O . ASP A 1 173 ? -6.526 1.067 -23.402 1.00 92.81 173 ASP A O 1
ATOM 1360 N N . ASP A 1 174 ? -6.939 1.176 -21.201 1.00 95.00 174 ASP A N 1
ATOM 1361 C CA . ASP A 1 174 ? -6.588 2.583 -21.056 1.00 95.00 174 ASP A CA 1
ATOM 1362 C C . ASP A 1 174 ? -5.067 2.742 -20.918 1.00 95.00 174 ASP A C 1
ATOM 1364 O O . ASP A 1 174 ? -4.454 2.757 -19.839 1.00 95.00 174 ASP A O 1
ATOM 1368 N N . ARG A 1 175 ? -4.427 2.896 -22.078 1.00 95.62 175 ARG A N 1
ATOM 1369 C CA . ARG A 1 175 ? -2.979 3.089 -22.167 1.00 95.62 175 ARG A CA 1
ATOM 1370 C C . ARG A 1 175 ? -2.509 4.375 -21.483 1.00 95.62 175 ARG A C 1
ATOM 1372 O O . ARG A 1 175 ? -1.370 4.415 -21.011 1.00 95.62 175 ARG A O 1
ATOM 1379 N N . ALA A 1 176 ? -3.350 5.408 -21.404 1.00 96.12 176 ALA A N 1
ATOM 1380 C CA . ALA A 1 176 ? -3.010 6.647 -20.712 1.00 96.12 176 ALA A CA 1
ATOM 1381 C C . ALA A 1 176 ? -3.002 6.435 -19.192 1.00 96.12 176 ALA A C 1
ATOM 1383 O O . ALA A 1 176 ? -2.015 6.788 -18.543 1.00 96.12 176 ALA A O 1
ATOM 1384 N N . ALA A 1 177 ? -4.019 5.760 -18.648 1.00 96.50 177 ALA A N 1
ATOM 1385 C CA . ALA A 1 177 ? -4.051 5.355 -17.242 1.00 96.50 177 ALA A CA 1
ATOM 1386 C C . ALA A 1 177 ? -2.839 4.485 -16.876 1.00 96.50 177 ALA A C 1
ATOM 1388 O O . ALA A 1 177 ? -2.166 4.725 -15.870 1.00 96.50 177 ALA A O 1
ATOM 1389 N N . THR A 1 178 ? -2.490 3.534 -17.748 1.00 97.88 178 THR A N 1
ATOM 1390 C CA . THR A 1 178 ? -1.305 2.685 -17.560 1.00 97.88 178 THR A CA 1
ATOM 1391 C C . THR A 1 178 ? -0.020 3.513 -17.550 1.00 97.88 178 THR A C 1
ATOM 1393 O O . THR A 1 178 ? 0.827 3.321 -16.681 1.00 97.88 178 THR A O 1
ATOM 1396 N N . ARG A 1 179 ? 0.127 4.484 -18.465 1.00 97.94 179 ARG A N 1
ATOM 1397 C CA . ARG A 1 179 ? 1.274 5.411 -18.487 1.00 97.94 179 ARG A CA 1
ATOM 1398 C C . ARG A 1 179 ? 1.405 6.168 -17.170 1.00 97.94 179 ARG A C 1
ATOM 1400 O O . ARG A 1 179 ? 2.513 6.270 -16.644 1.00 97.94 179 ARG A O 1
ATOM 1407 N N . THR A 1 180 ? 0.292 6.647 -16.628 1.00 98.12 180 THR A N 1
ATOM 1408 C CA . THR A 1 180 ? 0.257 7.333 -15.338 1.00 98.12 180 THR A CA 1
ATOM 1409 C C . THR A 1 180 ? 0.634 6.410 -14.177 1.00 98.12 180 THR A C 1
ATOM 1411 O O . THR A 1 180 ? 1.414 6.818 -13.319 1.00 98.12 180 THR A O 1
ATOM 1414 N N . ALA A 1 181 ? 0.157 5.162 -14.160 1.00 98.31 181 ALA A N 1
ATOM 1415 C CA . ALA A 1 181 ? 0.516 4.182 -13.133 1.00 98.31 181 ALA A CA 1
ATOM 1416 C C . ALA A 1 181 ? 2.014 3.822 -13.164 1.00 98.31 181 ALA A C 1
ATOM 1418 O O . ALA A 1 181 ? 2.670 3.829 -12.121 1.00 98.31 181 ALA A O 1
ATOM 1419 N N . VAL A 1 182 ? 2.577 3.589 -14.359 1.00 98.44 182 VAL A N 1
ATOM 1420 C CA . VAL A 1 182 ? 4.025 3.373 -14.542 1.00 98.44 182 VAL A CA 1
ATOM 1421 C C . VAL A 1 182 ? 4.813 4.570 -14.017 1.00 98.44 182 VAL A C 1
ATOM 1423 O O . VAL A 1 182 ? 5.756 4.396 -13.248 1.00 98.44 182 VAL A O 1
ATOM 1426 N N . ALA A 1 183 ? 4.420 5.786 -14.408 1.00 98.50 183 ALA A N 1
ATOM 1427 C CA . ALA A 1 183 ? 5.081 7.006 -13.963 1.00 98.50 183 ALA A CA 1
ATOM 1428 C C . ALA A 1 183 ? 5.006 7.170 -12.438 1.00 98.50 183 ALA A C 1
ATOM 1430 O O . ALA A 1 183 ? 6.009 7.523 -11.833 1.00 98.50 183 ALA A O 1
ATOM 1431 N N . ALA A 1 184 ? 3.873 6.858 -11.802 1.00 98.50 184 ALA A N 1
ATOM 1432 C CA . ALA A 1 184 ? 3.722 6.945 -10.350 1.00 98.50 184 ALA A CA 1
ATOM 1433 C C . ALA A 1 184 ? 4.655 5.982 -9.597 1.00 98.50 184 ALA A C 1
ATOM 1435 O O . ALA A 1 184 ? 5.300 6.382 -8.629 1.00 98.50 184 ALA A O 1
ATOM 1436 N N . PHE A 1 185 ? 4.757 4.725 -10.042 1.00 98.56 185 PHE A N 1
ATOM 1437 C CA . PHE A 1 185 ? 5.641 3.741 -9.408 1.00 98.56 185 PHE A CA 1
ATOM 1438 C C . PHE A 1 185 ? 7.122 4.045 -9.650 1.00 98.56 185 PHE A C 1
ATOM 1440 O O . PHE A 1 185 ? 7.916 3.952 -8.713 1.00 98.56 185 PHE A O 1
ATOM 1447 N N . LEU A 1 186 ? 7.502 4.437 -10.870 1.00 98.56 186 LEU A N 1
ATOM 1448 C CA . LEU A 1 186 ? 8.887 4.798 -11.168 1.00 98.56 186 LEU A CA 1
ATOM 1449 C C . LEU A 1 186 ? 9.293 6.105 -10.477 1.00 98.56 186 LEU A C 1
ATOM 1451 O O . LEU A 1 186 ? 10.368 6.155 -9.889 1.00 98.56 186 LEU A O 1
ATOM 1455 N N . ASP A 1 187 ? 8.440 7.135 -10.474 1.00 98.38 187 ASP A N 1
ATOM 1456 C CA . ASP A 1 187 ? 8.730 8.394 -9.776 1.00 98.38 187 ASP A CA 1
ATOM 1457 C C . ASP A 1 187 ? 8.946 8.148 -8.287 1.00 98.38 187 ASP A C 1
ATOM 1459 O O . ASP A 1 187 ? 9.894 8.689 -7.729 1.00 98.38 187 ASP A O 1
ATOM 1463 N N . LEU A 1 188 ? 8.133 7.286 -7.663 1.00 98.25 188 LEU A N 1
ATOM 1464 C CA . LEU A 1 188 ? 8.357 6.869 -6.283 1.00 98.25 188 LEU A CA 1
ATOM 1465 C C . LEU A 1 188 ? 9.708 6.156 -6.128 1.00 98.25 188 LEU A C 1
ATOM 1467 O O . LEU A 1 188 ? 10.489 6.533 -5.261 1.00 98.25 188 LEU A O 1
ATOM 1471 N N . LEU A 1 189 ? 10.007 5.155 -6.964 1.00 98.19 189 LEU A N 1
ATOM 1472 C CA . LEU A 1 189 ? 11.263 4.398 -6.891 1.00 98.19 189 LEU A CA 1
ATOM 1473 C C . LEU A 1 189 ? 12.498 5.309 -6.992 1.00 98.19 189 LEU A C 1
ATOM 1475 O O . LEU A 1 189 ? 13.443 5.152 -6.221 1.00 98.19 189 LEU A O 1
ATOM 1479 N N . PHE A 1 190 ? 12.495 6.256 -7.931 1.00 98.31 190 PHE A N 1
ATOM 1480 C CA . PHE A 1 190 ? 13.607 7.184 -8.128 1.00 98.31 190 PHE A CA 1
ATOM 1481 C C . PHE A 1 190 ? 13.648 8.286 -7.068 1.00 98.31 190 PHE A C 1
ATOM 1483 O O . PHE A 1 190 ? 14.746 8.627 -6.626 1.00 98.31 190 PHE A O 1
ATOM 1490 N N . GLU A 1 191 ? 12.500 8.793 -6.604 1.00 97.19 191 GLU A N 1
ATOM 1491 C CA . GLU A 1 191 ? 12.440 9.774 -5.512 1.00 97.19 191 GLU A CA 1
ATOM 1492 C C . GLU A 1 191 ? 13.057 9.194 -4.236 1.00 97.19 191 GLU A C 1
ATOM 1494 O O . GLU A 1 191 ? 13.870 9.858 -3.593 1.00 97.19 191 GLU A O 1
ATOM 1499 N N . GLU A 1 192 ? 12.740 7.939 -3.900 1.00 96.69 192 GLU A N 1
ATOM 1500 C CA . GLU A 1 192 ? 13.318 7.260 -2.735 1.00 96.69 192 GLU A CA 1
ATOM 1501 C C . GLU A 1 192 ? 14.836 7.0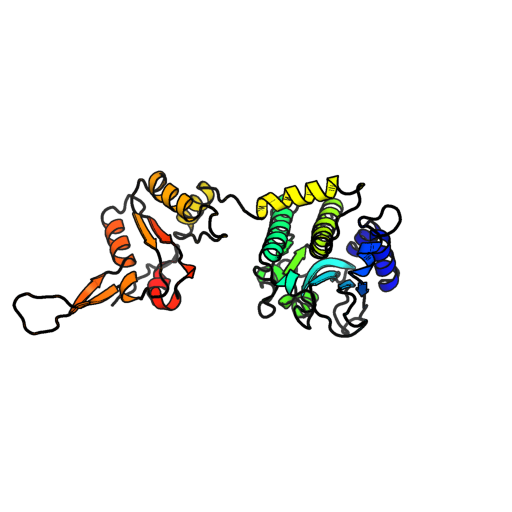54 -2.855 1.00 96.69 192 GLU A C 1
ATOM 1503 O O . GLU A 1 192 ? 15.514 6.932 -1.839 1.00 96.69 192 GLU A O 1
ATOM 1508 N N . ARG A 1 193 ? 15.380 7.094 -4.079 1.00 96.56 193 ARG A N 1
ATOM 1509 C CA . ARG A 1 193 ? 16.821 7.031 -4.379 1.00 96.56 193 ARG A CA 1
ATOM 1510 C C . ARG A 1 193 ? 17.437 8.407 -4.682 1.00 96.56 193 ARG A C 1
ATOM 1512 O O . ARG A 1 193 ? 18.556 8.482 -5.185 1.00 96.56 193 ARG A O 1
ATOM 1519 N N . GLY A 1 194 ? 16.725 9.500 -4.393 1.00 96.38 194 GLY A N 1
ATOM 1520 C CA . GLY A 1 194 ? 17.238 10.871 -4.498 1.00 96.38 194 GLY A CA 1
ATOM 1521 C C . GLY A 1 194 ? 17.182 11.503 -5.894 1.00 96.38 194 GLY A C 1
ATOM 1522 O O . GLY A 1 194 ? 17.846 12.513 -6.135 1.00 96.38 194 GLY A O 1
ATOM 1523 N N . TYR A 1 195 ? 16.396 10.947 -6.818 1.00 97.88 195 TYR A N 1
ATOM 1524 C CA . TYR A 1 195 ? 16.239 11.466 -8.176 1.00 97.88 195 TYR A CA 1
ATOM 1525 C C . TYR A 1 195 ? 14.804 11.883 -8.470 1.00 97.88 195 TYR A C 1
ATOM 1527 O O . TYR A 1 195 ? 13.845 11.205 -8.125 1.00 97.88 195 TYR A O 1
ATOM 1535 N N . THR A 1 196 ? 14.663 12.995 -9.180 1.00 96.56 196 THR A N 1
ATOM 1536 C CA . THR A 1 196 ? 13.377 13.500 -9.660 1.00 96.56 196 THR A CA 1
ATOM 1537 C C . THR A 1 196 ? 13.354 13.542 -11.189 1.00 96.56 196 THR A C 1
ATOM 1539 O O . THR A 1 196 ? 14.422 13.561 -11.820 1.00 96.56 196 THR A O 1
ATOM 1542 N N . PRO A 1 197 ? 12.161 13.551 -11.813 1.00 97.94 197 PRO A N 1
ATOM 1543 C CA . PRO A 1 197 ? 12.047 13.707 -13.257 1.00 97.94 197 PRO A CA 1
ATOM 1544 C C . PRO A 1 197 ? 12.661 15.013 -13.786 1.00 97.94 197 PRO A C 1
ATOM 1546 O O . PRO A 1 197 ? 12.685 16.045 -13.108 1.00 97.94 197 PRO A O 1
ATOM 1549 N N . LEU A 1 198 ? 13.129 14.970 -15.035 1.00 97.88 198 LEU A N 1
ATOM 1550 C CA . LEU A 1 198 ? 13.643 16.128 -15.771 1.00 97.88 198 LEU A CA 1
ATOM 1551 C C . LEU A 1 198 ? 12.552 17.185 -15.992 1.00 97.88 198 LEU A C 1
ATOM 1553 O O . LEU A 1 198 ? 11.364 16.872 -15.985 1.00 97.88 198 LEU A O 1
ATOM 1557 N N . ALA A 1 199 ? 12.961 18.433 -16.252 1.00 96.38 199 ALA A N 1
ATOM 1558 C CA . ALA A 1 199 ? 12.067 19.591 -16.391 1.00 96.38 199 ALA A CA 1
ATOM 1559 C C . ALA A 1 199 ? 10.865 19.349 -17.324 1.00 96.38 199 ALA A C 1
ATOM 1561 O O . ALA A 1 199 ? 9.743 19.713 -16.982 1.00 96.38 199 ALA A O 1
ATOM 1562 N N . ALA A 1 200 ? 11.075 18.656 -18.450 1.00 96.44 200 ALA A N 1
ATOM 1563 C CA . ALA A 1 200 ? 10.019 18.315 -19.409 1.00 96.44 200 ALA A CA 1
ATOM 1564 C C . ALA A 1 200 ? 8.880 17.459 -18.814 1.00 96.44 200 ALA A C 1
ATOM 1566 O O . ALA A 1 200 ? 7.766 17.480 -19.325 1.00 96.44 200 ALA A O 1
ATOM 1567 N N . HIS A 1 201 ? 9.147 16.729 -17.727 1.00 97.19 201 HIS A N 1
ATOM 1568 C CA . HIS A 1 201 ? 8.216 15.801 -17.077 1.00 97.19 201 HIS A CA 1
ATOM 1569 C C . HIS A 1 201 ? 7.792 16.255 -15.673 1.00 97.19 201 HIS A C 1
ATOM 1571 O O . HIS A 1 201 ? 7.005 15.570 -15.020 1.00 97.19 201 HIS A O 1
ATOM 1577 N N . GLN A 1 202 ? 8.281 17.405 -15.191 1.00 94.06 202 GLN A N 1
ATOM 1578 C CA . GLN A 1 202 ? 7.980 17.891 -13.838 1.00 94.06 202 GLN A CA 1
ATOM 1579 C C . GLN A 1 202 ? 6.504 18.237 -13.646 1.00 94.06 202 GLN A C 1
ATOM 1581 O O . GLN A 1 202 ? 5.957 17.928 -12.593 1.00 94.06 202 GLN A O 1
ATOM 1586 N N . LEU A 1 203 ? 5.845 18.823 -14.653 1.00 96.31 203 LEU A N 1
ATOM 1587 C CA . LEU A 1 203 ? 4.410 19.127 -14.585 1.00 96.31 203 LEU A CA 1
ATOM 1588 C C . LEU A 1 203 ? 3.575 17.854 -14.414 1.00 96.31 203 LEU A C 1
ATOM 1590 O O . LEU A 1 203 ? 2.707 17.792 -13.547 1.00 96.31 203 LEU A O 1
ATOM 1594 N N . GLU A 1 204 ? 3.879 16.819 -15.197 1.00 96.38 204 GLU A N 1
ATOM 1595 C CA . GLU A 1 204 ? 3.228 15.517 -15.067 1.00 96.38 204 GLU A CA 1
ATOM 1596 C C . GLU A 1 204 ? 3.509 14.887 -13.696 1.00 96.38 204 GLU A C 1
ATOM 1598 O O . GLU A 1 204 ? 2.584 14.439 -13.023 1.00 96.38 204 GLU A O 1
ATOM 1603 N N . SER A 1 205 ? 4.771 14.871 -13.258 1.00 96.50 205 SER A N 1
ATOM 1604 C CA . SER A 1 205 ? 5.155 14.308 -11.958 1.00 96.50 205 SER A CA 1
ATOM 1605 C C . SER A 1 205 ? 4.472 15.029 -10.789 1.00 96.50 205 SER A C 1
ATOM 1607 O O . SER A 1 205 ? 3.959 14.389 -9.872 1.00 96.50 205 SER A O 1
ATOM 1609 N N . ALA A 1 206 ? 4.378 16.361 -10.848 1.00 94.38 206 ALA A N 1
ATOM 1610 C CA . ALA A 1 206 ? 3.670 17.164 -9.859 1.00 94.38 206 ALA A CA 1
ATOM 1611 C C . ALA A 1 206 ? 2.165 16.863 -9.845 1.00 94.38 206 ALA A C 1
ATOM 1613 O O . ALA A 1 206 ? 1.590 16.738 -8.766 1.00 94.38 206 ALA A O 1
ATOM 1614 N N . ALA A 1 207 ? 1.538 16.688 -11.013 1.00 95.44 207 ALA A N 1
ATOM 1615 C CA . ALA A 1 207 ? 0.129 16.311 -11.110 1.00 95.44 207 ALA A CA 1
ATOM 1616 C C . ALA A 1 207 ? -0.136 14.916 -10.518 1.00 95.44 207 ALA A C 1
ATOM 1618 O O . ALA A 1 207 ? -1.079 14.746 -9.747 1.00 95.44 207 ALA A O 1
ATOM 1619 N N . ILE A 1 208 ? 0.729 13.936 -10.806 1.00 96.44 208 ILE A N 1
ATOM 1620 C CA . ILE A 1 208 ? 0.666 12.590 -10.213 1.00 96.44 208 ILE A CA 1
ATOM 1621 C C . ILE A 1 208 ? 0.801 12.676 -8.689 1.00 96.44 208 ILE A C 1
ATOM 1623 O O . ILE A 1 208 ? -0.034 12.137 -7.959 1.00 96.44 208 ILE A O 1
ATOM 1627 N N . ARG A 1 209 ? 1.815 13.404 -8.203 1.00 94.19 209 ARG A N 1
ATOM 1628 C CA . ARG A 1 209 ? 2.062 13.606 -6.772 1.00 94.19 209 ARG A CA 1
ATOM 1629 C C . ARG A 1 209 ? 0.897 14.283 -6.072 1.00 94.19 209 ARG A C 1
ATOM 1631 O O . ARG A 1 209 ? 0.514 13.834 -4.998 1.00 94.19 209 ARG A O 1
ATOM 1638 N N . ALA A 1 210 ? 0.321 15.322 -6.667 1.00 90.56 210 ALA A N 1
ATOM 1639 C CA . ALA A 1 210 ? -0.867 15.982 -6.140 1.00 90.56 210 ALA A CA 1
ATOM 1640 C C . ALA A 1 210 ? -2.068 15.024 -6.089 1.00 90.56 210 ALA A C 1
ATOM 1642 O O . ALA A 1 210 ? -2.777 14.993 -5.085 1.00 90.56 210 ALA A O 1
ATOM 1643 N N . GLY A 1 211 ? -2.244 14.198 -7.127 1.00 91.81 211 GLY A N 1
ATOM 1644 C CA . GLY A 1 211 ? -3.314 13.206 -7.216 1.00 91.81 211 GLY A CA 1
ATOM 1645 C C . GLY A 1 211 ? -3.297 12.209 -6.060 1.00 91.81 211 GLY A C 1
ATOM 1646 O O . GLY A 1 211 ? -4.302 12.059 -5.365 1.00 91.81 211 GLY A O 1
ATOM 1647 N N . TYR A 1 212 ? -2.150 11.573 -5.796 1.00 93.50 212 TYR A N 1
ATOM 1648 C CA . TYR A 1 212 ? -2.057 10.630 -4.678 1.00 93.50 212 TYR A CA 1
ATOM 1649 C C . TYR A 1 212 ? -1.840 11.304 -3.316 1.00 93.50 212 TYR A C 1
ATOM 1651 O O . TYR A 1 212 ? -2.150 10.692 -2.298 1.00 93.50 212 TYR A O 1
ATOM 1659 N N . ALA A 1 213 ? -1.355 12.550 -3.239 1.00 88.31 213 ALA A N 1
ATOM 1660 C CA . ALA A 1 213 ? -1.140 13.240 -1.960 1.00 88.31 213 ALA A CA 1
ATOM 1661 C C . ALA A 1 213 ? -2.421 13.344 -1.116 1.00 88.31 213 ALA A C 1
ATOM 1663 O O . ALA A 1 213 ? -2.359 13.154 0.100 1.00 88.31 213 ALA A O 1
ATOM 1664 N N . ALA A 1 214 ? -3.579 13.540 -1.758 1.00 82.00 214 ALA A N 1
ATOM 1665 C CA . ALA A 1 214 ? -4.890 13.544 -1.100 1.00 82.00 214 ALA A CA 1
ATOM 1666 C C . ALA A 1 214 ? -5.226 12.219 -0.378 1.00 82.00 214 ALA A C 1
ATOM 1668 O O . ALA A 1 214 ? -6.049 12.195 0.533 1.00 82.00 214 ALA A O 1
ATOM 1669 N N . TYR A 1 215 ? -4.559 11.122 -0.747 1.00 86.50 215 TYR A N 1
ATOM 1670 C CA . TYR A 1 215 ? -4.747 9.788 -0.175 1.00 86.50 215 TYR A CA 1
ATOM 1671 C C . TYR A 1 215 ? -3.661 9.404 0.842 1.00 86.50 215 TYR A C 1
ATOM 1673 O O . TYR A 1 215 ? -3.768 8.349 1.466 1.00 86.50 215 TYR A O 1
ATOM 1681 N N . ILE A 1 216 ? -2.615 10.227 1.024 1.00 81.12 216 ILE A N 1
ATOM 1682 C CA . ILE A 1 216 ? -1.566 9.993 2.038 1.00 81.12 216 ILE A CA 1
ATOM 1683 C C . ILE A 1 216 ? -2.123 10.239 3.441 1.00 81.12 216 ILE A C 1
ATOM 1685 O O . ILE A 1 216 ? -1.843 9.481 4.372 1.00 81.12 216 ILE A O 1
ATOM 1689 N N . LEU A 1 217 ? -2.906 11.306 3.581 1.00 67.62 217 LEU A N 1
ATOM 1690 C CA . LEU A 1 217 ? -3.654 11.652 4.782 1.00 67.62 217 LEU A CA 1
ATOM 1691 C C . LEU A 1 217 ? -5.118 11.798 4.365 1.00 67.62 217 LEU A C 1
ATOM 1693 O O . LEU A 1 217 ? -5.560 12.920 4.119 1.00 67.62 217 LEU A O 1
ATOM 1697 N N . PRO A 1 218 ? -5.851 10.682 4.205 1.00 61.91 218 PRO A N 1
ATOM 1698 C CA . PRO A 1 218 ? -7.252 10.762 3.832 1.00 61.91 218 PRO A CA 1
ATOM 1699 C C . PRO A 1 218 ? -7.983 11.607 4.875 1.00 61.91 218 PRO A C 1
ATOM 1701 O O . PRO A 1 218 ? -7.901 11.341 6.076 1.00 61.91 218 PRO A O 1
ATOM 1704 N N . THR A 1 219 ? -8.676 12.648 4.422 1.00 62.19 219 THR A N 1
ATOM 1705 C CA . THR A 1 219 ? -9.612 13.369 5.281 1.00 62.19 219 THR A CA 1
ATOM 1706 C C . THR A 1 219 ? -10.808 12.451 5.479 1.00 62.19 219 THR A C 1
ATOM 1708 O O . THR A 1 219 ? -11.577 12.219 4.549 1.00 62.19 219 THR A O 1
ATOM 1711 N N . VAL A 1 220 ? -10.912 11.852 6.662 1.00 70.06 220 VAL A N 1
ATOM 1712 C CA . VAL A 1 220 ? -12.074 11.043 7.023 1.00 70.06 220 VAL A CA 1
ATOM 1713 C C . VAL A 1 220 ? -13.238 12.003 7.232 1.00 70.06 220 VAL A C 1
ATOM 1715 O O . VAL A 1 220 ? -13.201 12.823 8.150 1.00 70.06 220 VAL A O 1
ATOM 1718 N N . GLN A 1 221 ? -14.240 11.928 6.358 1.00 79.62 221 GLN A N 1
ATOM 1719 C CA . GLN A 1 221 ? -15.444 12.741 6.497 1.00 79.62 221 GLN A CA 1
ATOM 1720 C C . GLN A 1 221 ? -16.341 12.151 7.584 1.00 79.62 221 GLN A C 1
ATOM 1722 O O . GLN A 1 221 ? -16.446 10.927 7.714 1.00 79.62 221 GLN A O 1
ATOM 1727 N N . ARG A 1 222 ? -17.002 13.018 8.355 1.00 83.50 222 ARG A N 1
ATOM 1728 C CA . ARG A 1 222 ? -17.897 12.616 9.452 1.00 83.50 222 ARG A CA 1
ATOM 1729 C C . ARG A 1 222 ? -18.982 11.665 8.961 1.00 83.50 222 ARG A C 1
ATOM 1731 O O . ARG A 1 222 ? -19.163 10.601 9.540 1.00 83.50 222 ARG A O 1
ATOM 1738 N N . GLU A 1 223 ? -19.589 11.976 7.822 1.00 86.00 223 GLU A N 1
ATOM 1739 C CA . GLU A 1 223 ? -20.687 11.216 7.227 1.00 86.00 223 GLU A CA 1
ATOM 1740 C C . GLU A 1 223 ? -20.285 9.770 6.899 1.00 86.00 223 GLU A C 1
ATOM 1742 O O . GLU A 1 223 ? -21.088 8.848 7.045 1.00 86.00 223 GLU A O 1
ATOM 1747 N N . GLN A 1 224 ? -19.030 9.545 6.494 1.00 86.31 224 GLN A N 1
ATOM 1748 C CA . GLN A 1 224 ? -18.513 8.199 6.229 1.00 86.31 224 GLN A CA 1
ATOM 1749 C C . GLN A 1 224 ? -18.408 7.379 7.516 1.00 86.31 224 GLN A C 1
ATOM 1751 O O . GLN A 1 224 ? -18.735 6.193 7.518 1.00 86.31 224 GLN A O 1
ATOM 1756 N N . VAL A 1 225 ? -17.966 8.009 8.609 1.00 91.06 225 VAL A N 1
ATOM 1757 C CA . VAL A 1 225 ? -17.874 7.355 9.920 1.00 91.06 225 VAL A CA 1
ATOM 1758 C C . VAL A 1 225 ? -19.264 7.058 10.459 1.00 91.06 225 VAL A C 1
ATOM 1760 O O . VAL A 1 225 ? -19.501 5.928 10.874 1.00 91.06 225 VAL A O 1
ATOM 1763 N N . THR A 1 226 ? -20.191 8.015 10.381 1.00 90.38 226 THR A N 1
ATOM 1764 C CA . THR A 1 226 ? -21.589 7.824 10.791 1.00 90.38 226 THR A CA 1
ATOM 1765 C C . THR A 1 226 ? -22.235 6.676 10.018 1.00 90.38 226 THR A C 1
ATOM 1767 O O . THR A 1 226 ? -22.754 5.748 10.627 1.00 90.38 226 THR A O 1
ATOM 1770 N N . THR A 1 227 ? -22.079 6.640 8.689 1.00 90.81 227 THR A N 1
ATOM 1771 C CA . THR A 1 227 ? -22.615 5.551 7.850 1.00 90.81 227 THR A CA 1
ATOM 1772 C C . THR A 1 227 ? -22.069 4.179 8.264 1.00 90.81 227 THR A C 1
ATOM 1774 O O . THR A 1 227 ? -22.808 3.195 8.322 1.00 90.81 227 THR A O 1
ATOM 1777 N N . LEU A 1 228 ? -20.769 4.089 8.564 1.00 90.75 228 LEU A N 1
ATOM 1778 C CA . LEU A 1 228 ? -20.161 2.844 9.036 1.00 90.75 228 LEU A CA 1
ATOM 1779 C C . LEU A 1 228 ? -20.636 2.467 10.444 1.00 90.75 228 LEU A C 1
ATOM 1781 O O . LEU A 1 228 ? -20.863 1.287 10.700 1.00 90.75 228 LEU A O 1
ATOM 1785 N N . LEU A 1 229 ? -20.807 3.433 11.348 1.00 92.00 229 LEU A N 1
ATOM 1786 C CA . LEU A 1 229 ? -21.364 3.193 12.681 1.00 92.00 229 LEU A CA 1
ATOM 1787 C C . LEU A 1 229 ? -22.822 2.720 12.607 1.00 92.00 229 LEU A C 1
ATOM 1789 O O . LEU A 1 229 ? -23.213 1.847 13.382 1.00 92.00 229 LEU A O 1
ATOM 1793 N N . ASP A 1 230 ? -23.602 3.205 11.645 1.00 89.06 230 ASP A N 1
ATOM 1794 C CA . ASP A 1 230 ? -24.985 2.774 11.442 1.00 89.06 230 ASP A CA 1
ATOM 1795 C C . ASP A 1 230 ? -25.085 1.338 10.910 1.00 89.06 230 ASP A C 1
ATOM 1797 O O . ASP A 1 230 ? -25.870 0.545 11.437 1.00 89.06 230 ASP A O 1
ATOM 1801 N N . ASP A 1 231 ? -24.270 0.968 9.913 1.00 87.50 231 ASP A N 1
ATOM 1802 C CA . ASP A 1 231 ? -24.312 -0.377 9.312 1.00 87.50 231 ASP A CA 1
ATOM 1803 C C . ASP A 1 231 ? -23.544 -1.427 10.132 1.00 87.50 231 ASP A C 1
ATOM 1805 O O . ASP A 1 231 ? -23.992 -2.567 10.283 1.00 87.50 231 ASP A O 1
ATOM 1809 N N . ARG A 1 232 ? -22.372 -1.061 10.665 1.00 87.88 232 ARG A N 1
ATOM 1810 C CA . ARG A 1 232 ? -21.420 -1.992 11.296 1.00 87.88 232 ARG A CA 1
ATOM 1811 C C . ARG A 1 232 ? -21.374 -1.891 12.810 1.00 87.88 232 ARG A C 1
ATOM 1813 O O . ARG A 1 232 ? -20.777 -2.771 13.416 1.00 87.88 232 ARG A O 1
ATOM 1820 N N . ARG A 1 233 ? -21.984 -0.873 13.428 1.00 90.25 233 ARG A N 1
ATOM 1821 C CA . ARG A 1 233 ? -22.007 -0.637 14.890 1.00 90.25 233 ARG A CA 1
ATOM 1822 C C . ARG A 1 233 ? -20.641 -0.419 15.552 1.00 90.25 233 ARG A C 1
ATOM 1824 O O . ARG A 1 233 ? -20.589 -0.140 16.745 1.00 90.25 233 ARG A O 1
ATOM 1831 N N . TYR A 1 234 ? -19.548 -0.484 14.796 1.00 91.62 234 TYR A N 1
ATOM 1832 C CA . TYR A 1 234 ? -18.201 -0.166 15.251 1.00 91.62 234 TYR A CA 1
ATOM 1833 C C . TYR A 1 234 ? -17.366 0.407 14.102 1.00 91.62 234 TYR A C 1
ATOM 1835 O O . TYR A 1 234 ? -17.540 0.043 12.937 1.00 91.62 234 TYR A O 1
ATOM 1843 N N . VAL A 1 235 ? -16.422 1.285 14.445 1.00 92.62 235 VAL A N 1
ATOM 1844 C CA . VAL A 1 235 ? -15.411 1.837 13.535 1.00 92.62 235 VAL A CA 1
ATOM 1845 C C . VAL A 1 235 ? -14.090 1.957 14.287 1.00 92.62 235 VAL A C 1
ATOM 1847 O O . VAL A 1 235 ? -14.064 2.401 15.431 1.00 92.62 235 VAL A O 1
ATOM 1850 N N . ILE A 1 236 ? -12.985 1.601 13.626 1.00 91.69 236 ILE A N 1
ATOM 1851 C CA . ILE A 1 236 ? -11.630 1.896 14.103 1.00 91.69 236 ILE A CA 1
ATOM 1852 C C . ILE A 1 236 ? -11.055 3.003 13.222 1.00 91.69 236 ILE A C 1
ATOM 1854 O O . ILE A 1 236 ? -10.879 2.821 12.017 1.00 91.69 236 ILE A O 1
ATOM 1858 N N . LEU A 1 237 ? -10.760 4.152 13.830 1.00 89.31 237 LEU A N 1
ATOM 1859 C CA . LEU A 1 237 ? -10.063 5.246 13.162 1.00 89.31 237 LEU A CA 1
ATOM 1860 C C . LEU A 1 237 ? -8.554 5.006 13.263 1.00 89.31 237 LEU A C 1
ATOM 1862 O O . LEU A 1 237 ? -7.969 5.117 14.338 1.00 89.31 237 LEU A O 1
ATOM 1866 N N . GLU A 1 238 ? -7.914 4.694 12.139 1.00 84.69 238 GLU A N 1
ATOM 1867 C CA . GLU A 1 238 ? -6.463 4.514 12.057 1.00 84.69 238 GLU A CA 1
ATOM 1868 C C . GLU A 1 238 ? -5.807 5.723 11.380 1.00 84.69 238 GLU A C 1
ATOM 1870 O O . GLU A 1 238 ? -6.299 6.262 10.390 1.00 84.69 238 GLU A O 1
ATOM 1875 N N . GLY A 1 239 ? -4.663 6.154 11.903 1.00 78.06 239 GLY A N 1
ATOM 1876 C CA . GLY A 1 239 ? -3.879 7.222 11.301 1.00 78.06 239 GLY A CA 1
ATOM 1877 C C . GLY A 1 239 ? -2.732 7.671 12.202 1.00 78.06 239 GLY A C 1
ATOM 1878 O O . GLY A 1 239 ? -2.719 7.339 13.392 1.00 78.06 239 GLY A O 1
ATOM 1879 N N . PRO A 1 240 ? -1.773 8.449 11.671 1.00 75.69 240 PRO A N 1
ATOM 1880 C CA . PRO A 1 240 ? -0.666 8.990 12.455 1.00 75.69 240 PRO A CA 1
ATOM 1881 C C . PRO A 1 240 ? -1.122 9.775 13.701 1.00 75.69 240 PRO A C 1
ATOM 1883 O O . PRO A 1 240 ? -2.255 10.266 13.758 1.00 75.69 240 PRO A O 1
ATOM 1886 N N . PRO A 1 241 ? -0.265 9.922 14.724 1.00 76.44 241 PRO A N 1
ATOM 1887 C CA . PRO A 1 241 ? -0.534 10.835 15.832 1.00 76.44 241 PRO A CA 1
ATOM 1888 C C . PRO A 1 241 ? -0.783 12.262 15.321 1.00 76.44 241 PRO A C 1
ATOM 1890 O O . PRO A 1 241 ? -0.151 12.698 14.361 1.00 76.44 241 PRO A O 1
ATOM 1893 N N . GLY A 1 242 ? -1.718 12.982 15.946 1.00 75.06 242 GLY A N 1
ATOM 1894 C CA . GLY A 1 242 ? -2.019 14.374 15.587 1.00 75.06 242 GLY A CA 1
ATOM 1895 C C . GLY A 1 242 ? -2.915 14.577 14.357 1.00 75.06 242 GLY A C 1
ATOM 1896 O O . GLY A 1 242 ? -3.170 15.717 13.993 1.00 75.06 242 GLY A O 1
ATOM 1897 N N . THR A 1 243 ? -3.457 13.522 13.736 1.00 77.00 243 THR A N 1
ATOM 1898 C CA . THR A 1 243 ? -4.376 13.651 12.580 1.00 77.00 243 THR A CA 1
ATOM 1899 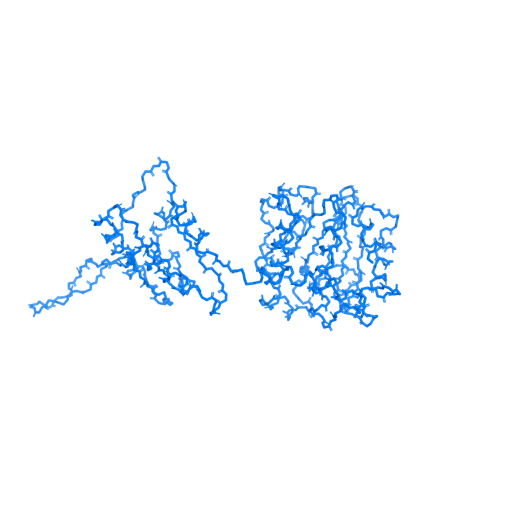C C . THR A 1 243 ? -5.847 13.847 12.961 1.00 77.00 243 THR A C 1
ATOM 1901 O O . THR A 1 243 ? -6.734 13.535 12.175 1.00 77.00 243 THR A O 1
ATOM 1904 N N . GLY A 1 244 ? -6.128 14.306 14.184 1.00 83.19 244 GLY A N 1
ATOM 1905 C CA . GLY A 1 244 ? -7.488 14.653 14.606 1.00 83.19 244 GLY A CA 1
ATOM 1906 C C . GLY A 1 244 ? -8.442 13.477 14.850 1.00 83.19 244 GLY A C 1
ATOM 1907 O O . GLY A 1 244 ? -9.641 13.701 14.894 1.00 83.19 244 GLY A O 1
ATOM 1908 N N . LYS A 1 245 ? -7.953 12.242 15.046 1.00 90.81 245 LYS A N 1
ATOM 1909 C CA . LYS A 1 245 ? -8.812 11.068 15.332 1.00 90.81 245 LYS A CA 1
ATOM 1910 C C . LYS A 1 245 ? -9.680 11.268 16.579 1.00 90.81 245 LYS A C 1
ATOM 1912 O O . LYS A 1 245 ? -10.898 11.164 16.500 1.00 90.81 245 LYS A O 1
ATOM 1917 N N . THR A 1 246 ? -9.047 11.633 17.696 1.00 90.50 246 THR A N 1
ATOM 1918 C CA . THR A 1 246 ? -9.737 11.950 18.953 1.00 90.50 246 THR A CA 1
ATOM 1919 C C . THR A 1 246 ? -10.682 13.139 18.774 1.00 90.50 246 THR A C 1
ATOM 1921 O O . THR A 1 246 ? -11.804 13.104 19.262 1.00 90.50 246 THR A O 1
ATOM 1924 N N . LEU A 1 247 ? -10.273 14.168 18.016 1.00 88.81 247 LEU A N 1
ATOM 1925 C CA . LEU A 1 247 ? -11.120 15.331 17.723 1.00 88.81 247 LEU A CA 1
ATOM 1926 C C . LEU A 1 247 ? -12.396 14.924 16.971 1.00 88.81 247 LEU A C 1
ATOM 1928 O O . LEU A 1 247 ? -13.485 15.307 17.382 1.00 88.81 247 LEU A O 1
ATOM 1932 N N . LEU A 1 248 ? -12.261 14.123 15.912 1.00 90.94 248 LEU A N 1
ATOM 1933 C CA . LEU A 1 248 ? -13.380 13.619 15.120 1.00 90.94 248 LEU A CA 1
ATOM 1934 C C . LEU A 1 248 ? -14.334 12.779 15.974 1.00 90.94 248 LEU A C 1
ATOM 1936 O O . LEU A 1 248 ? -15.543 12.979 15.918 1.00 90.94 248 LEU A O 1
ATOM 1940 N N . ALA A 1 249 ? -13.805 11.874 16.800 1.00 93.00 249 ALA A N 1
ATOM 1941 C CA . ALA A 1 249 ? -14.631 11.058 17.682 1.00 93.00 249 ALA A CA 1
ATOM 1942 C C . ALA A 1 249 ? -15.387 11.894 18.729 1.00 93.00 249 ALA A C 1
ATOM 1944 O O . ALA A 1 249 ? -16.566 11.644 18.975 1.00 93.00 249 ALA A O 1
ATOM 1945 N N . MET A 1 250 ? -14.744 12.917 19.306 1.00 94.00 250 MET A N 1
ATOM 1946 C CA . MET A 1 250 ? -15.408 13.850 20.224 1.00 94.00 250 MET A CA 1
ATOM 1947 C C . MET A 1 250 ? -16.489 14.679 19.522 1.00 94.00 250 MET A C 1
ATOM 1949 O O . MET A 1 250 ? -17.548 14.904 20.102 1.00 94.00 250 MET A O 1
ATOM 1953 N N . GLN A 1 251 ? -16.254 15.110 18.278 1.00 92.19 251 GLN A N 1
ATOM 1954 C CA . GLN A 1 251 ? -17.257 15.816 17.475 1.00 92.19 251 GLN A CA 1
ATOM 1955 C C . GLN A 1 251 ? -18.469 14.931 17.184 1.00 92.19 25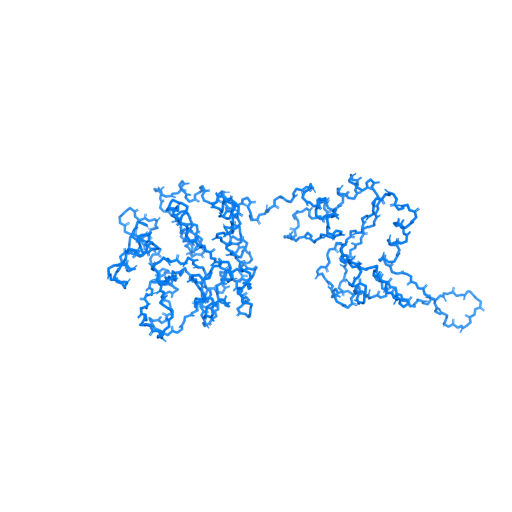1 GLN A C 1
ATOM 1957 O O . GLN A 1 251 ? -19.592 15.370 17.398 1.00 92.19 251 GLN A O 1
ATOM 1962 N N . LEU A 1 252 ? -18.259 13.674 16.777 1.00 93.94 252 LEU A N 1
ATOM 1963 C CA . LEU A 1 252 ? -19.351 12.716 16.577 1.00 93.94 252 LEU A CA 1
ATOM 1964 C C . LEU A 1 252 ? -20.151 12.511 17.868 1.00 93.94 252 LEU A C 1
ATOM 1966 O O . LEU A 1 252 ? -21.376 12.575 17.847 1.00 93.94 252 LEU A O 1
ATOM 1970 N N . LEU A 1 253 ? -19.469 12.325 19.004 1.00 95.06 253 LEU A N 1
ATOM 1971 C CA . LEU A 1 253 ? -20.129 12.180 20.300 1.00 95.06 253 LEU A CA 1
ATOM 1972 C C . LEU A 1 253 ? -20.993 13.403 20.645 1.00 95.06 253 LEU A C 1
ATOM 1974 O O . LEU A 1 253 ? -22.122 13.248 21.106 1.00 95.06 253 LEU A O 1
ATOM 1978 N N . ALA A 1 254 ? -20.470 14.611 20.435 1.00 93.50 254 ALA A N 1
ATOM 1979 C CA . ALA A 1 254 ? -21.164 15.850 20.770 1.00 93.50 254 ALA A CA 1
ATOM 1980 C C . ALA A 1 254 ? -22.332 16.159 19.820 1.00 93.50 254 ALA A C 1
ATOM 1982 O O . ALA A 1 254 ? -23.392 16.573 20.283 1.00 93.50 254 ALA A O 1
ATOM 1983 N N . GLU A 1 255 ? -22.139 15.966 18.516 1.00 92.00 255 GLU A N 1
ATOM 1984 C CA . GLU A 1 255 ? -23.066 16.406 17.472 1.00 92.00 255 GLU A CA 1
ATOM 1985 C C . GLU A 1 255 ? -24.044 15.289 17.078 1.00 92.00 255 GLU A C 1
ATOM 1987 O O . GLU A 1 255 ? -25.241 15.418 17.321 1.00 92.00 255 GLU A O 1
ATOM 1992 N N . GLU A 1 256 ? -23.547 14.165 16.555 1.00 92.44 256 GLU A N 1
ATOM 1993 C CA . GLU A 1 256 ? -24.383 13.063 16.039 1.00 92.44 256 GLU A CA 1
ATOM 1994 C C . GLU A 1 256 ? -25.079 12.279 17.158 1.00 92.44 256 GLU A C 1
ATOM 1996 O O . GLU A 1 256 ? -26.223 11.847 17.025 1.00 92.44 256 GLU A O 1
ATOM 2001 N N . TYR A 1 257 ? -24.402 12.118 18.297 1.00 94.12 257 TYR A N 1
ATOM 2002 C CA . TYR A 1 257 ? -24.946 11.411 19.460 1.00 94.12 257 TYR A CA 1
ATOM 2003 C C . TYR A 1 257 ? -25.505 12.365 20.525 1.00 94.12 257 TYR A C 1
ATOM 2005 O O . TYR A 1 257 ? -25.975 11.912 21.571 1.00 94.12 257 TYR A O 1
ATOM 2013 N N . ALA A 1 258 ? -25.489 13.683 20.282 1.00 93.88 258 ALA A N 1
ATOM 2014 C CA . ALA A 1 258 ? -25.988 14.708 21.204 1.00 93.88 258 ALA A CA 1
ATOM 2015 C C . ALA A 1 258 ? -25.452 14.550 22.647 1.00 93.88 258 ALA A C 1
ATOM 2017 O O . ALA A 1 258 ? -26.198 14.676 23.624 1.00 93.88 258 ALA A O 1
ATOM 2018 N N . GLY A 1 259 ? -24.171 14.195 22.777 1.00 93.75 259 GLY A N 1
ATOM 2019 C CA . GLY A 1 259 ? -23.481 13.939 24.043 1.00 93.75 259 GLY A CA 1
ATOM 2020 C C . GLY A 1 259 ? -23.806 12.596 24.709 1.00 93.75 259 GLY A C 1
ATOM 2021 O O . GLY A 1 259 ? -23.318 12.340 25.808 1.00 93.75 259 GLY A O 1
ATOM 2022 N N . ASN A 1 260 ? -24.617 11.734 24.087 1.00 95.81 260 ASN A N 1
ATOM 2023 C CA . ASN A 1 260 ? -25.006 10.444 24.653 1.00 95.81 260 ASN A CA 1
ATOM 2024 C C . ASN A 1 260 ? -23.936 9.375 24.395 1.00 95.81 260 ASN A C 1
ATOM 2026 O O . ASN A 1 260 ? -23.941 8.676 23.380 1.00 95.81 260 ASN A O 1
ATOM 2030 N N . GLY A 1 261 ? -23.000 9.245 25.325 1.00 95.81 261 GLY A N 1
ATOM 2031 C CA . GLY A 1 261 ? -21.930 8.270 25.206 1.00 95.81 261 GLY A CA 1
ATOM 2032 C C . GLY A 1 261 ? -20.902 8.379 26.318 1.00 95.81 261 GLY A C 1
ATOM 2033 O O . GLY A 1 261 ? -21.038 9.175 27.245 1.00 95.81 261 GLY A O 1
ATOM 2034 N N . THR A 1 262 ? -19.860 7.564 26.224 1.00 96.25 262 THR A N 1
ATOM 2035 C CA . THR A 1 262 ? -18.713 7.585 27.137 1.00 96.25 262 THR A CA 1
ATOM 2036 C C . THR A 1 262 ? -17.430 7.497 26.333 1.00 96.25 262 THR A C 1
ATOM 2038 O O . THR A 1 262 ? -17.348 6.755 25.359 1.00 96.25 262 THR A O 1
ATOM 2041 N N . SER A 1 263 ? -16.424 8.259 26.754 1.00 96.44 263 SER A N 1
ATOM 2042 C CA . SER A 1 263 ? -15.084 8.223 26.184 1.00 96.44 263 SER A CA 1
ATOM 2043 C C . SER A 1 263 ? -14.100 7.705 27.217 1.00 96.44 263 SER A C 1
ATOM 2045 O O . SER A 1 263 ? -13.997 8.262 28.308 1.00 96.44 263 SER A O 1
ATOM 2047 N N . ILE A 1 264 ? -13.341 6.682 26.848 1.00 95.94 264 ILE A N 1
ATOM 2048 C CA . ILE A 1 264 ? -12.254 6.125 27.652 1.00 95.94 264 ILE A CA 1
ATOM 2049 C C . ILE A 1 264 ? -10.970 6.086 26.830 1.00 95.94 264 ILE A C 1
ATOM 2051 O O . ILE A 1 264 ? -11.008 6.134 25.603 1.00 95.94 264 ILE A O 1
ATOM 2055 N N . GLN A 1 265 ? -9.831 5.969 27.503 1.00 95.06 265 GLN A N 1
ATOM 2056 C CA . GLN A 1 265 ? -8.533 5.799 26.860 1.00 95.06 265 GLN A CA 1
ATOM 2057 C C . GLN A 1 265 ? -7.888 4.509 27.354 1.00 95.06 265 GLN A C 1
ATOM 2059 O O . GLN A 1 265 ? -7.825 4.262 28.559 1.00 95.06 265 GLN A O 1
ATOM 2064 N N . PHE A 1 266 ? -7.390 3.693 26.430 1.00 94.75 266 PHE A N 1
ATOM 2065 C CA . PHE A 1 266 ? -6.663 2.483 26.783 1.00 94.75 266 PHE A CA 1
ATOM 2066 C C . PHE A 1 266 ? -5.222 2.800 27.178 1.00 94.75 266 PHE A C 1
ATOM 2068 O O . PHE A 1 266 ? -4.500 3.554 26.522 1.00 94.75 266 PHE A O 1
ATOM 2075 N N . HIS A 1 267 ? -4.792 2.170 28.266 1.00 91.62 267 HIS A N 1
ATOM 2076 C CA . HIS A 1 267 ? -3.403 2.113 28.695 1.00 91.62 267 HIS A CA 1
ATOM 2077 C C . HIS A 1 267 ? -2.902 0.663 28.605 1.00 91.62 267 HIS A C 1
ATOM 2079 O O . HIS A 1 267 ? -3.711 -0.256 28.737 1.00 91.62 267 HIS A O 1
ATOM 2085 N N . PRO A 1 268 ? -1.585 0.419 28.460 1.00 89.50 268 PRO A N 1
ATOM 2086 C CA . PRO A 1 268 ? -1.041 -0.939 28.312 1.00 89.50 268 PRO A CA 1
ATOM 2087 C C . PRO A 1 268 ? -1.443 -1.932 29.412 1.00 89.50 268 PRO A C 1
ATOM 2089 O O . PRO A 1 268 ? -1.507 -3.131 29.171 1.00 89.50 268 PRO A O 1
ATOM 2092 N N . ASN A 1 269 ? -1.749 -1.427 30.610 1.00 91.06 269 ASN A N 1
ATOM 2093 C CA . ASN A 1 269 ? -2.129 -2.239 31.766 1.00 91.06 269 ASN A CA 1
ATOM 2094 C C . ASN A 1 269 ? -3.648 -2.421 31.943 1.00 91.06 269 ASN A C 1
ATOM 2096 O O . ASN A 1 269 ? -4.073 -2.809 33.026 1.00 91.06 269 ASN A O 1
ATOM 2100 N N . ILE A 1 270 ? -4.481 -2.057 30.960 1.00 94.06 270 ILE A N 1
ATOM 2101 C CA . ILE A 1 270 ? -5.934 -2.222 31.095 1.00 94.06 270 ILE A CA 1
ATOM 2102 C C . ILE A 1 270 ? -6.274 -3.712 31.043 1.00 94.06 270 ILE A C 1
ATOM 2104 O O . ILE A 1 270 ? -5.744 -4.448 30.208 1.00 94.06 270 ILE A O 1
ATOM 2108 N N . THR A 1 271 ? -7.119 -4.167 31.964 1.00 93.50 271 THR A N 1
ATOM 2109 C CA . THR A 1 271 ? -7.461 -5.586 32.095 1.00 93.50 271 THR A CA 1
ATOM 2110 C C . THR A 1 271 ? -8.914 -5.865 31.727 1.00 93.50 271 THR A C 1
ATOM 2112 O O . THR A 1 271 ? -9.732 -4.949 31.594 1.00 93.50 271 THR A O 1
ATOM 2115 N N . TYR A 1 272 ? -9.237 -7.152 31.588 1.00 93.06 272 TYR A N 1
ATOM 2116 C CA . TYR A 1 272 ? -10.606 -7.627 31.403 1.00 93.06 272 TYR A CA 1
ATOM 2117 C C . TYR A 1 272 ? -11.524 -7.124 32.531 1.00 93.06 272 TYR A C 1
ATOM 2119 O O . TYR A 1 272 ? -12.610 -6.617 32.270 1.00 93.06 272 TYR A O 1
ATOM 2127 N N . GLU A 1 273 ? -11.054 -7.143 33.779 1.00 92.31 273 GLU A N 1
ATOM 2128 C CA . GLU A 1 273 ? -11.815 -6.691 34.949 1.00 92.31 273 GLU A CA 1
ATOM 2129 C C . GLU A 1 273 ? -12.094 -5.181 34.929 1.00 92.31 273 GLU A C 1
ATOM 2131 O O . GLU A 1 273 ? -13.080 -4.725 35.505 1.00 92.31 273 GLU A O 1
ATOM 2136 N N . ASN A 1 274 ? -11.240 -4.385 34.273 1.00 92.62 274 ASN A N 1
ATOM 2137 C CA . ASN A 1 274 ? -11.480 -2.952 34.100 1.00 92.62 274 ASN A CA 1
ATOM 2138 C C . ASN A 1 274 ? -12.474 -2.662 32.973 1.00 92.62 274 ASN A C 1
ATOM 2140 O O . ASN A 1 274 ? -13.281 -1.740 33.092 1.00 92.62 274 ASN A O 1
ATOM 2144 N N . PHE A 1 275 ? -12.393 -3.402 31.865 1.00 94.31 275 PHE A N 1
ATOM 2145 C CA . PHE A 1 275 ? -13.186 -3.103 30.677 1.00 94.31 275 PHE A CA 1
ATOM 2146 C C . PHE A 1 275 ? -14.527 -3.835 30.653 1.00 94.31 275 PHE A C 1
ATOM 2148 O O . PHE A 1 275 ? -15.548 -3.204 30.398 1.00 94.31 275 PHE A O 1
ATOM 2155 N N . VAL A 1 276 ? -14.549 -5.132 30.953 1.00 93.44 276 VAL A N 1
ATOM 2156 C CA . VAL A 1 276 ? -15.767 -5.945 30.988 1.00 93.44 276 VAL A CA 1
ATOM 2157 C C . VAL A 1 276 ? -16.342 -5.958 32.400 1.00 93.44 276 VAL A C 1
ATOM 2159 O O . VAL A 1 276 ? -17.380 -5.344 32.637 1.00 93.44 276 VAL A O 1
ATOM 2162 N N . GLY A 1 277 ? -15.642 -6.565 33.355 1.00 91.75 277 GLY A N 1
ATOM 2163 C CA . GLY A 1 277 ? -16.071 -6.649 34.750 1.00 91.75 277 GLY A CA 1
ATOM 2164 C C . GLY A 1 277 ? -15.373 -7.774 35.510 1.00 91.75 277 GLY A C 1
ATOM 2165 O O . GLY A 1 277 ? -14.742 -8.644 34.915 1.00 91.75 277 GLY A O 1
ATOM 2166 N N . GLY A 1 278 ? -15.442 -7.730 36.837 1.00 88.38 278 GLY A N 1
ATOM 2167 C CA . GLY A 1 278 ? -14.839 -8.742 37.702 1.00 88.38 278 GLY A CA 1
ATOM 2168 C C . GLY A 1 278 ? -15.122 -8.487 39.178 1.00 88.38 278 GLY A C 1
ATOM 2169 O O . GLY A 1 278 ? -15.954 -7.656 39.531 1.00 88.38 278 GLY A O 1
ATOM 2170 N N . LEU A 1 279 ? -14.420 -9.185 40.067 1.00 87.00 279 LEU A N 1
ATOM 2171 C CA . LEU A 1 279 ? -14.556 -8.994 41.510 1.00 87.00 279 LEU A CA 1
ATOM 2172 C C . LEU A 1 279 ? -13.629 -7.878 42.005 1.00 87.00 279 LEU A C 1
ATOM 2174 O O . LEU A 1 279 ? -12.424 -7.907 41.761 1.00 87.00 279 LEU A O 1
ATOM 2178 N N . ALA A 1 280 ? -14.178 -6.914 42.743 1.00 84.38 280 ALA A N 1
ATOM 2179 C CA . ALA A 1 280 ? -13.414 -5.858 43.400 1.00 84.38 280 ALA A CA 1
ATOM 2180 C C . ALA A 1 280 ? -13.589 -5.931 44.924 1.00 84.38 280 ALA A C 1
ATOM 2182 O O . ALA A 1 280 ? -14.680 -6.269 45.394 1.00 84.38 280 ALA A O 1
ATOM 2183 N N . PRO A 1 281 ? -12.545 -5.611 45.709 1.00 83.12 281 PRO A N 1
ATOM 2184 C CA . PRO A 1 281 ? -12.662 -5.557 47.157 1.00 83.12 281 PRO A CA 1
ATOM 2185 C C . PRO A 1 281 ? -13.604 -4.422 47.576 1.00 83.12 281 PRO A C 1
ATOM 2187 O O . PRO A 1 281 ? -13.576 -3.330 47.004 1.00 83.12 281 PRO A O 1
ATOM 2190 N N . VAL A 1 282 ? -14.417 -4.677 48.596 1.00 82.50 282 VAL A N 1
ATOM 2191 C CA . VAL A 1 282 ? -15.323 -3.704 49.211 1.00 82.50 282 VAL A CA 1
ATOM 2192 C C . VAL A 1 282 ? -14.823 -3.413 50.619 1.00 82.50 282 VAL A C 1
ATOM 2194 O O . VAL A 1 282 ? -14.650 -4.328 51.421 1.00 82.50 282 VAL A O 1
ATOM 2197 N N . SER A 1 283 ? -14.585 -2.140 50.925 1.00 72.00 283 SER A N 1
ATOM 2198 C CA . SER A 1 283 ? -14.266 -1.712 52.287 1.00 72.00 283 SER A CA 1
ATOM 2199 C C . SER A 1 283 ? -15.557 -1.579 53.090 1.00 72.00 283 SER A C 1
ATOM 2201 O O . SER A 1 283 ? -16.348 -0.671 52.847 1.00 72.00 283 SER A O 1
ATOM 2203 N N . THR A 1 284 ? -15.775 -2.481 54.042 1.00 69.06 284 THR A N 1
ATOM 2204 C CA . THR A 1 284 ? -16.827 -2.361 55.059 1.00 69.06 284 THR A CA 1
ATOM 2205 C C . THR A 1 284 ? -16.213 -1.829 56.349 1.00 69.06 284 THR A C 1
ATOM 2207 O O . THR A 1 284 ? -15.251 -2.404 56.848 1.00 69.06 284 THR A O 1
ATOM 2210 N N . GLU A 1 285 ? -16.758 -0.739 56.900 1.00 65.88 285 GLU A N 1
ATOM 2211 C CA . GLU A 1 285 ? -16.231 -0.076 58.111 1.00 65.88 285 GLU A CA 1
ATOM 2212 C C . GLU A 1 285 ? -16.255 -0.965 59.372 1.00 65.88 285 GLU A C 1
ATOM 2214 O O . GLU A 1 285 ? -15.604 -0.643 60.363 1.00 65.88 285 GLU A O 1
ATOM 2219 N N . SER A 1 286 ? -16.989 -2.083 59.347 1.00 63.88 286 SER A N 1
ATOM 2220 C CA . SER A 1 286 ? -17.326 -2.882 60.531 1.00 63.88 286 SER A CA 1
ATOM 2221 C C . SER A 1 286 ? -16.818 -4.329 60.549 1.00 63.88 286 SER A C 1
ATOM 2223 O O . SER A 1 286 ? -17.000 -4.983 61.570 1.00 63.88 286 SER A O 1
ATOM 2225 N N . ASP A 1 287 ? -16.187 -4.839 59.484 1.00 59.28 287 ASP A N 1
ATOM 2226 C CA . ASP A 1 287 ? -15.773 -6.252 59.404 1.00 59.28 287 ASP A CA 1
ATOM 2227 C C . ASP A 1 287 ? -14.290 -6.421 59.042 1.00 59.28 287 ASP A C 1
ATOM 2229 O O . ASP A 1 287 ? -13.772 -5.811 58.110 1.00 59.28 287 ASP A O 1
ATOM 2233 N N . LEU A 1 288 ? -13.610 -7.310 59.773 1.00 59.91 288 LEU A N 1
ATOM 2234 C CA . LEU A 1 288 ? -12.192 -7.680 59.623 1.00 59.91 288 LEU A CA 1
ATOM 2235 C C . LEU A 1 288 ? -11.923 -8.634 58.429 1.00 59.91 288 LEU A C 1
ATOM 2237 O O . LEU A 1 288 ? -10.933 -9.366 58.428 1.00 59.91 288 LEU A O 1
ATOM 2241 N N . GLY A 1 289 ? -12.792 -8.649 57.411 1.00 62.47 289 GLY A N 1
ATOM 2242 C CA . GLY A 1 289 ? -12.731 -9.563 56.264 1.00 62.47 289 GLY A CA 1
ATOM 2243 C C . GLY A 1 289 ? -12.529 -8.864 54.915 1.00 62.47 289 GLY A C 1
ATOM 2244 O O . GLY A 1 289 ? -13.068 -7.788 54.668 1.00 62.47 289 GLY A O 1
ATOM 2245 N N . PHE A 1 290 ? -11.784 -9.496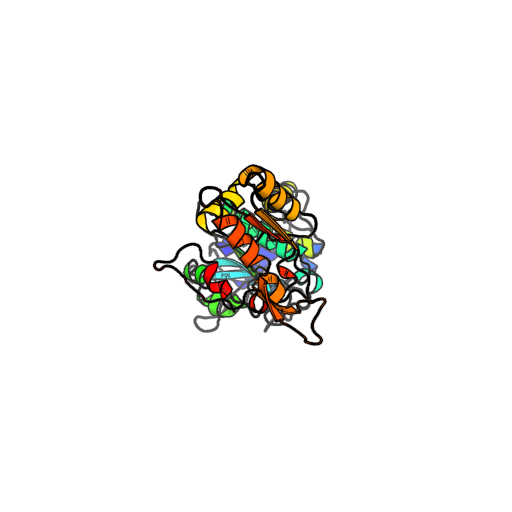 53.998 1.00 71.06 290 PHE A N 1
ATOM 2246 C CA . PHE A 1 290 ? -11.750 -9.084 52.590 1.00 71.06 290 PHE A CA 1
ATOM 2247 C C . PHE A 1 290 ? -13.038 -9.538 51.897 1.00 71.06 290 PHE A C 1
ATOM 2249 O O . PHE A 1 290 ? -13.155 -10.687 51.470 1.00 71.06 290 PHE A O 1
ATOM 2256 N N . HIS A 1 291 ? -14.012 -8.638 51.788 1.00 79.31 291 HIS A N 1
ATOM 2257 C CA . HIS A 1 291 ? -15.219 -8.875 51.003 1.00 79.31 291 HIS A CA 1
ATOM 2258 C C . HIS A 1 291 ? -14.981 -8.469 49.550 1.00 79.31 291 HIS A C 1
ATOM 2260 O O . HIS A 1 291 ? -14.435 -7.401 49.283 1.00 79.31 291 HIS A O 1
ATOM 2266 N N . PHE A 1 292 ? -15.405 -9.310 48.610 1.00 81.75 292 PHE A N 1
ATOM 2267 C CA . PHE A 1 292 ? -15.366 -9.014 47.181 1.00 81.75 292 PHE A CA 1
ATOM 2268 C C . PHE A 1 292 ? -16.788 -8.915 46.643 1.00 81.75 292 PHE A C 1
ATOM 2270 O O . PHE A 1 292 ? -17.633 -9.748 46.970 1.00 81.75 292 PHE A O 1
ATOM 2277 N N . ALA A 1 293 ? -17.044 -7.920 45.800 1.00 84.50 293 ALA A N 1
ATOM 2278 C CA . ALA A 1 293 ? -18.309 -7.774 45.094 1.00 84.50 293 ALA A CA 1
ATOM 2279 C C . ALA A 1 293 ? -18.070 -7.633 43.586 1.00 84.50 293 ALA A C 1
ATOM 2281 O O . ALA A 1 293 ? -17.034 -7.093 43.180 1.00 84.50 293 ALA A O 1
ATOM 2282 N N . PRO A 1 294 ? -19.021 -8.080 42.746 1.00 87.38 294 PRO A N 1
ATOM 2283 C CA . PRO A 1 294 ? -18.975 -7.819 41.317 1.00 87.38 294 PRO A CA 1
ATOM 2284 C C . PRO A 1 294 ? -18.929 -6.315 41.041 1.00 87.38 294 PRO A C 1
ATOM 2286 O O . PRO A 1 294 ? -19.782 -5.548 41.496 1.00 87.38 294 PRO A O 1
ATOM 2289 N N . LYS A 1 295 ? -17.935 -5.902 40.267 1.00 90.62 295 LYS A N 1
ATOM 2290 C CA . LYS A 1 295 ? -17.756 -4.553 39.756 1.00 90.62 295 LYS A CA 1
ATOM 2291 C C . LYS A 1 295 ? -17.814 -4.605 38.238 1.00 90.62 295 LYS A C 1
ATOM 2293 O O . LYS A 1 295 ? -17.073 -5.343 37.593 1.00 90.62 295 LYS A O 1
ATOM 2298 N N . ARG A 1 296 ? -18.706 -3.795 37.677 1.00 93.44 296 ARG A N 1
ATOM 2299 C CA . ARG A 1 296 ? -18.858 -3.633 36.231 1.00 93.44 296 ARG A CA 1
ATOM 2300 C C . ARG A 1 296 ? -17.688 -2.824 35.682 1.00 93.44 296 ARG A C 1
ATOM 2302 O O . ARG A 1 296 ? -17.253 -1.864 36.315 1.00 93.44 296 ARG A O 1
ATOM 2309 N N . GLY A 1 297 ? -17.192 -3.229 34.521 1.00 94.44 297 GLY A N 1
ATOM 2310 C CA . GLY A 1 297 ? -16.222 -2.467 33.750 1.00 94.44 297 GLY A CA 1
ATOM 2311 C C . GLY A 1 297 ? -16.893 -1.472 32.804 1.00 94.44 297 GLY A C 1
ATOM 2312 O O . GLY A 1 297 ? -18.122 -1.416 32.686 1.00 94.44 297 GLY A O 1
ATOM 2313 N N . PHE A 1 298 ? -16.068 -0.704 32.093 1.00 95.12 298 PHE A N 1
ATOM 2314 C CA . PHE A 1 298 ? -16.517 0.368 31.200 1.00 95.12 298 PHE A CA 1
ATOM 2315 C C . PHE A 1 298 ? -17.532 -0.077 30.134 1.00 95.12 298 PHE A C 1
ATOM 2317 O O . PHE A 1 298 ? -18.486 0.650 29.862 1.00 95.12 298 PHE A O 1
ATOM 2324 N N . LEU A 1 299 ? -17.365 -1.264 29.542 1.00 94.44 299 LEU A N 1
ATOM 2325 C CA . LEU A 1 299 ? -18.273 -1.798 28.524 1.00 94.44 299 LEU A CA 1
ATOM 2326 C C . LEU A 1 299 ? -19.661 -2.081 29.105 1.00 94.44 299 LEU A C 1
ATOM 2328 O O . LEU A 1 299 ? -20.668 -1.704 28.509 1.00 94.44 299 LEU A O 1
ATOM 2332 N N . MET A 1 300 ? -19.723 -2.725 30.274 1.00 92.81 300 MET A N 1
ATOM 2333 C CA . MET A 1 300 ? -20.993 -3.031 30.937 1.00 92.81 300 MET A CA 1
ATOM 2334 C C . MET A 1 300 ? -21.695 -1.759 31.419 1.00 92.81 300 MET A C 1
ATOM 2336 O O . MET A 1 300 ? -22.914 -1.649 31.295 1.00 92.81 300 MET A O 1
ATOM 2340 N N . GLU A 1 301 ? -20.949 -0.786 31.948 1.00 95.00 301 GLU A N 1
ATOM 2341 C CA . GLU A 1 301 ? -21.502 0.514 32.340 1.00 95.00 301 GLU A CA 1
ATOM 2342 C C . GLU A 1 301 ? -22.072 1.277 31.138 1.00 95.00 301 GLU A C 1
ATOM 2344 O O . GLU A 1 301 ? -23.207 1.756 31.203 1.00 95.00 301 GLU A O 1
ATOM 2349 N N . ALA A 1 302 ? -21.339 1.318 30.022 1.00 95.25 302 ALA A N 1
ATOM 2350 C CA . ALA A 1 302 ? -21.792 1.919 28.771 1.00 95.25 302 ALA A CA 1
ATOM 2351 C C . ALA A 1 302 ? -23.054 1.232 28.223 1.00 95.25 302 ALA A C 1
ATOM 2353 O O . ALA A 1 302 ? -24.026 1.904 27.879 1.00 95.25 302 ALA A O 1
ATOM 2354 N N . ALA A 1 303 ? -23.081 -0.105 28.202 1.00 93.44 303 ALA A N 1
ATOM 2355 C CA . ALA A 1 303 ? -24.236 -0.873 27.739 1.00 93.44 303 ALA A CA 1
ATOM 2356 C C . ALA A 1 303 ? -25.483 -0.624 28.604 1.00 93.44 303 ALA A C 1
ATOM 2358 O O . ALA A 1 303 ? -26.584 -0.459 28.081 1.00 93.44 303 ALA A O 1
ATOM 2359 N N . LEU A 1 304 ? -25.322 -0.542 29.928 1.00 93.75 304 LEU A N 1
ATOM 2360 C CA . LEU A 1 304 ? -26.421 -0.211 30.836 1.00 93.75 304 LEU A CA 1
ATOM 2361 C C . LEU A 1 304 ? -26.904 1.226 30.664 1.00 93.75 304 LEU A C 1
ATOM 2363 O O . LEU A 1 304 ? -28.105 1.469 30.759 1.00 93.75 304 LEU A O 1
ATOM 2367 N N . ALA A 1 305 ? -25.996 2.175 30.432 1.00 94.81 305 ALA A N 1
ATOM 2368 C CA . ALA A 1 305 ? -26.363 3.555 30.143 1.00 94.81 305 ALA A CA 1
ATOM 2369 C C . ALA A 1 305 ? -27.182 3.644 28.846 1.00 94.81 305 ALA A C 1
ATOM 2371 O O . ALA A 1 305 ? -28.241 4.267 28.851 1.00 94.81 305 ALA A O 1
ATOM 2372 N N . ALA A 1 306 ? -26.757 2.946 27.789 1.00 94.69 306 ALA A N 1
ATOM 2373 C CA . ALA A 1 306 ? -27.498 2.844 26.533 1.00 94.69 306 ALA A CA 1
ATOM 2374 C C . ALA A 1 306 ? -28.886 2.202 26.721 1.00 94.69 306 ALA A C 1
ATOM 2376 O O . ALA A 1 306 ? -29.880 2.689 26.192 1.00 94.69 306 ALA A O 1
ATOM 2377 N N . ALA A 1 307 ? -28.982 1.145 27.533 1.00 94.12 307 ALA A N 1
ATOM 2378 C CA . ALA A 1 307 ? -30.238 0.432 27.773 1.00 94.12 307 ALA A CA 1
ATOM 2379 C C . ALA A 1 307 ? -31.301 1.256 28.526 1.00 94.12 307 ALA A C 1
ATOM 2381 O O . ALA A 1 307 ? -32.478 0.900 28.492 1.00 94.12 307 ALA A O 1
ATOM 2382 N N . ARG A 1 308 ? -30.916 2.346 29.209 1.00 94.88 308 ARG A N 1
ATOM 2383 C CA . ARG A 1 308 ? -31.869 3.244 29.891 1.00 94.88 308 ARG A CA 1
ATOM 2384 C C . ARG A 1 308 ? -32.719 4.056 28.918 1.00 94.88 308 ARG A C 1
ATOM 2386 O O . ARG A 1 308 ? -33.833 4.421 29.279 1.00 94.88 308 ARG A O 1
ATOM 2393 N N . ASP A 1 309 ? -32.206 4.327 27.721 1.00 92.88 309 ASP A N 1
ATOM 2394 C CA . ASP A 1 309 ? -32.931 5.031 26.663 1.00 92.88 309 ASP A CA 1
ATOM 2395 C C . ASP A 1 309 ? -32.669 4.368 25.299 1.00 92.88 309 ASP A C 1
ATOM 2397 O O . ASP A 1 309 ? -31.853 4.851 24.511 1.00 92.88 309 ASP A O 1
ATOM 2401 N N . PRO A 1 310 ? -33.366 3.256 24.992 1.00 89.88 310 PRO A N 1
ATOM 2402 C CA . PRO A 1 310 ? -33.144 2.495 23.762 1.00 89.88 310 PRO A CA 1
ATOM 2403 C C . PRO A 1 310 ? -33.469 3.257 22.469 1.00 89.88 310 PRO A C 1
ATOM 2405 O O . PRO A 1 310 ? -33.141 2.778 21.387 1.00 89.88 310 PRO A O 1
ATOM 2408 N N . GLN A 1 311 ? -34.158 4.402 22.558 1.00 90.81 311 GLN A N 1
ATOM 2409 C CA . GLN A 1 311 ? -34.520 5.221 21.397 1.00 90.81 311 GLN A CA 1
ATOM 2410 C C . GLN A 1 311 ? -33.388 6.160 20.974 1.00 90.81 311 GLN A C 1
ATOM 2412 O O . GLN A 1 311 ? -33.395 6.659 19.849 1.00 90.81 311 GLN A O 1
ATOM 2417 N N . ARG A 1 312 ? -32.410 6.406 21.854 1.00 92.50 312 ARG A N 1
ATOM 2418 C CA . ARG A 1 312 ? -31.266 7.269 21.563 1.00 92.50 312 ARG A CA 1
ATOM 2419 C C . ARG A 1 312 ? -30.013 6.428 21.333 1.00 92.50 312 ARG A C 1
ATOM 2421 O O . ARG A 1 312 ? -29.666 5.606 22.180 1.00 92.50 312 ARG A O 1
ATOM 2428 N N . PRO A 1 313 ? -29.286 6.644 20.224 1.00 91.88 313 PRO A N 1
ATOM 2429 C CA . PRO A 1 313 ? -28.034 5.942 19.998 1.00 91.88 313 PRO A CA 1
ATOM 2430 C C . PRO A 1 313 ? -27.015 6.341 21.073 1.00 91.88 313 PRO A C 1
ATOM 2432 O O . PRO A 1 313 ? -27.020 7.473 21.561 1.00 91.88 313 PRO A O 1
ATOM 2435 N N . TYR A 1 314 ? -26.147 5.403 21.444 1.00 95.75 314 TYR A N 1
ATOM 2436 C CA . TYR A 1 314 ? -25.112 5.592 22.458 1.00 95.75 314 TYR A CA 1
ATOM 2437 C C . TYR A 1 314 ? -23.744 5.273 21.859 1.00 95.75 314 TYR A C 1
ATOM 2439 O O . TYR A 1 314 ? -23.578 4.216 21.246 1.00 95.75 314 TYR A O 1
ATOM 2447 N N . LEU A 1 315 ? -22.762 6.157 22.050 1.00 96.25 315 LEU A N 1
ATOM 2448 C CA . LEU A 1 315 ? -21.403 5.958 21.546 1.00 96.25 315 LEU A CA 1
ATOM 2449 C C . LEU A 1 315 ? -20.427 5.631 22.681 1.00 96.25 315 LEU A C 1
ATOM 2451 O O . LEU A 1 315 ? -20.186 6.450 23.565 1.00 96.25 315 LEU A O 1
ATOM 2455 N N . LEU A 1 316 ? -19.809 4.451 22.625 1.00 96.56 316 LEU A N 1
ATOM 2456 C CA . LEU A 1 316 ? -18.621 4.139 23.420 1.00 96.56 316 LEU A CA 1
ATOM 2457 C C . LEU A 1 316 ? -17.373 4.443 22.584 1.00 96.56 316 LEU A C 1
ATOM 2459 O O . LEU A 1 316 ? -17.034 3.700 21.666 1.00 96.56 316 LEU A O 1
ATOM 2463 N N . HIS A 1 317 ? -16.691 5.536 22.906 1.00 97.12 317 HIS A N 1
ATOM 2464 C CA . HIS A 1 317 ? -15.419 5.900 22.296 1.00 97.12 317 HIS A CA 1
ATOM 2465 C C . HIS A 1 317 ? -14.248 5.331 23.107 1.00 97.12 317 HIS A C 1
ATOM 2467 O O . HIS A 1 317 ? -14.146 5.559 24.313 1.00 97.12 317 HIS A O 1
ATOM 2473 N N . ILE A 1 318 ? -13.349 4.616 22.426 1.00 96.12 318 ILE A N 1
ATOM 2474 C CA . ILE A 1 318 ? -12.135 4.032 23.004 1.00 96.12 318 ILE A CA 1
ATOM 2475 C C . ILE A 1 318 ? -10.926 4.634 22.290 1.00 96.12 318 ILE A C 1
ATOM 2477 O O . ILE A 1 318 ? -10.621 4.262 21.156 1.00 96.12 318 ILE A O 1
ATOM 2481 N N . ASP A 1 319 ? -10.234 5.555 22.953 1.00 94.94 319 ASP A N 1
ATOM 2482 C CA . ASP A 1 319 ? -8.994 6.124 22.435 1.00 94.94 319 ASP A CA 1
ATOM 2483 C C . ASP A 1 319 ? -7.807 5.182 22.686 1.00 94.94 319 ASP A C 1
ATOM 2485 O O . ASP A 1 319 ? -7.788 4.423 23.658 1.00 94.94 319 ASP A O 1
ATOM 2489 N N . GLU A 1 320 ? -6.794 5.256 21.820 1.00 92.69 320 GLU A N 1
ATOM 2490 C CA . GLU A 1 320 ? -5.549 4.476 21.916 1.00 92.69 320 GLU A CA 1
ATOM 2491 C C . GLU A 1 320 ? -5.774 2.950 22.027 1.00 92.69 320 GLU A C 1
ATOM 2493 O O . GLU A 1 320 ? -5.013 2.230 22.677 1.00 92.69 320 GLU A O 1
ATOM 2498 N N . ILE A 1 321 ? -6.816 2.440 21.357 1.00 92.62 321 ILE A N 1
ATOM 2499 C CA . ILE A 1 321 ? -7.242 1.029 21.390 1.00 92.62 321 ILE A CA 1
ATOM 2500 C C . ILE A 1 321 ? -6.112 0.033 21.058 1.00 92.62 321 ILE A C 1
ATOM 2502 O O . ILE A 1 321 ? -6.088 -1.085 21.566 1.00 92.62 321 ILE A O 1
ATOM 2506 N N . ASN A 1 322 ? -5.138 0.444 20.244 1.00 87.31 322 ASN A N 1
ATOM 2507 C CA . ASN A 1 322 ? -3.989 -0.362 19.830 1.00 87.31 322 ASN A CA 1
ATOM 2508 C C . ASN A 1 322 ? -2.888 -0.490 20.900 1.00 87.31 322 ASN A C 1
ATOM 2510 O O . ASN A 1 322 ? -1.917 -1.210 20.674 1.00 87.31 322 ASN A O 1
ATOM 2514 N N . ARG A 1 323 ? -2.991 0.211 22.039 1.00 88.00 323 ARG A N 1
ATOM 2515 C CA . ARG A 1 323 ? -2.012 0.120 23.139 1.00 88.00 323 ARG A CA 1
ATOM 2516 C C . ARG A 1 323 ? -2.216 -1.086 24.046 1.00 88.00 323 ARG A C 1
ATOM 2518 O O . ARG A 1 323 ? -1.421 -1.274 24.964 1.00 88.00 323 ARG A O 1
ATOM 2525 N N . ALA A 1 324 ? -3.266 -1.868 23.824 1.00 87.31 324 ALA A N 1
ATOM 2526 C CA . ALA A 1 324 ? -3.655 -2.944 24.714 1.00 87.31 324 ALA A CA 1
ATOM 2527 C C . ALA A 1 324 ? -4.014 -4.226 23.943 1.00 87.31 324 ALA A C 1
ATOM 2529 O O . ALA A 1 324 ? -4.383 -4.178 22.769 1.00 87.31 324 ALA A O 1
ATOM 2530 N N . ASP A 1 325 ? -3.884 -5.383 24.596 1.00 88.75 325 ASP A N 1
ATOM 2531 C CA . ASP A 1 325 ? -4.216 -6.680 23.995 1.00 88.75 325 ASP A CA 1
ATOM 2532 C C . ASP A 1 325 ? -5.735 -6.889 23.980 1.00 88.75 325 ASP A C 1
ATOM 2534 O O . ASP A 1 325 ? -6.337 -7.344 24.957 1.00 88.75 325 ASP A O 1
ATOM 2538 N N . LEU A 1 326 ? -6.359 -6.544 22.853 1.00 88.62 326 LEU A N 1
ATOM 2539 C CA . LEU A 1 326 ? -7.811 -6.602 22.690 1.00 88.62 326 LEU A CA 1
ATOM 2540 C C . LEU A 1 326 ? -8.388 -7.999 22.9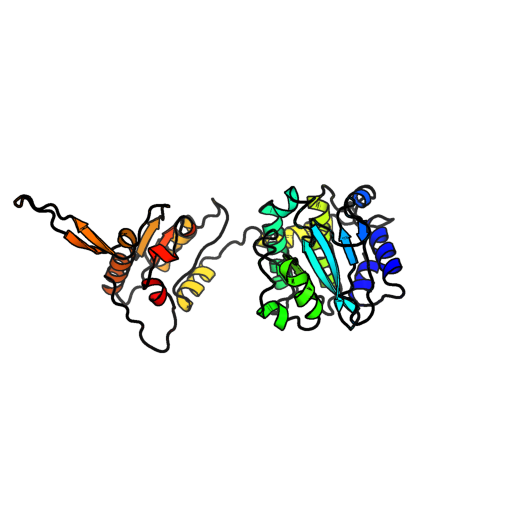00 1.00 88.62 326 LEU A C 1
ATOM 2542 O O . LEU A 1 326 ? -9.488 -8.111 23.435 1.00 88.62 326 LEU A O 1
ATOM 2546 N N . SER A 1 327 ? -7.659 -9.055 22.530 1.00 86.44 327 SER A N 1
ATOM 2547 C CA . SER A 1 327 ? -8.146 -10.429 22.696 1.00 86.44 327 SER A CA 1
ATOM 2548 C C . SER A 1 327 ? -8.290 -10.766 24.176 1.00 86.44 327 SER A C 1
ATOM 2550 O O . SER A 1 327 ? -9.280 -11.362 24.593 1.00 86.44 327 SER A O 1
ATOM 2552 N N . LYS A 1 328 ? -7.322 -10.322 24.986 1.00 89.94 328 LYS A N 1
ATOM 2553 C CA . LYS A 1 328 ? -7.336 -10.510 26.437 1.00 89.94 328 LYS A CA 1
ATOM 2554 C C . LYS A 1 328 ? -8.368 -9.622 27.136 1.00 89.94 328 LYS A C 1
ATOM 2556 O O . LYS A 1 328 ? -8.970 -10.053 28.111 1.00 89.94 328 LYS A O 1
ATOM 2561 N N . ILE A 1 329 ? -8.554 -8.390 26.665 1.00 92.88 329 ILE A N 1
ATOM 2562 C CA . ILE A 1 329 ? -9.435 -7.400 27.307 1.00 92.88 329 ILE A CA 1
ATOM 2563 C C . ILE A 1 329 ? -10.906 -7.665 27.006 1.00 92.88 329 ILE A C 1
ATOM 2565 O O . ILE A 1 329 ? -11.740 -7.489 27.887 1.00 92.88 329 ILE A O 1
ATOM 2569 N N . LEU A 1 330 ? -11.229 -8.058 25.772 1.00 89.75 330 LEU A N 1
ATOM 2570 C CA . LEU A 1 330 ? -12.606 -8.333 25.368 1.00 89.75 330 LEU A CA 1
ATOM 2571 C C . LEU A 1 330 ? -13.060 -9.728 25.795 1.00 89.75 330 LEU A C 1
ATOM 2573 O O . LEU A 1 330 ? -14.244 -9.907 26.066 1.00 89.75 330 LEU A O 1
ATOM 2577 N N . GLY A 1 331 ? -12.152 -10.707 25.841 1.00 88.81 331 GLY A N 1
ATOM 2578 C CA . GLY A 1 331 ? -12.501 -12.095 26.137 1.00 88.81 331 GLY A CA 1
ATOM 2579 C C . GLY A 1 331 ? -13.660 -12.578 25.260 1.00 88.81 331 GLY A C 1
ATOM 2580 O O . GLY A 1 331 ? -13.676 -12.383 24.044 1.00 88.81 331 GLY A O 1
ATOM 2581 N N . GLU A 1 332 ? -14.669 -13.163 25.888 1.00 87.94 332 GLU A N 1
ATOM 2582 C CA . GLU A 1 332 ? -15.903 -13.630 25.259 1.00 87.94 332 GLU A CA 1
ATOM 2583 C C . GLU A 1 332 ? -16.816 -12.501 24.752 1.00 87.94 332 GLU A C 1
ATOM 2585 O O . GLU A 1 332 ? -17.651 -12.741 23.876 1.00 87.94 332 GLU A O 1
ATOM 2590 N N . ALA A 1 333 ? -16.647 -11.262 25.232 1.00 87.94 333 ALA A N 1
ATOM 2591 C CA . ALA A 1 333 ? -17.452 -10.127 24.783 1.00 87.94 333 ALA A CA 1
ATOM 2592 C C . ALA A 1 333 ? -17.204 -9.787 23.306 1.00 87.94 333 ALA A C 1
ATOM 2594 O O . ALA A 1 333 ? -18.065 -9.173 22.680 1.00 87.94 333 ALA A O 1
ATOM 2595 N N . ILE A 1 334 ? -16.080 -10.227 22.718 1.00 86.25 334 ILE A N 1
ATOM 2596 C CA . ILE A 1 334 ? -15.773 -10.022 21.292 1.00 86.25 334 ILE A CA 1
ATOM 2597 C C . ILE A 1 334 ? -16.894 -10.539 20.377 1.00 86.25 334 ILE A C 1
ATOM 2599 O O . ILE A 1 334 ? -17.192 -9.926 19.354 1.00 86.25 334 ILE A O 1
ATOM 2603 N N . PHE A 1 335 ? -17.578 -11.613 20.787 1.00 83.81 335 PHE A N 1
ATOM 2604 C CA . PHE A 1 335 ? -18.692 -12.207 20.049 1.00 83.81 335 PHE A CA 1
ATOM 2605 C C . PHE A 1 335 ? -19.916 -11.279 19.945 1.00 83.81 335 PHE A C 1
ATOM 2607 O O . PHE A 1 335 ? -20.735 -11.435 19.037 1.00 83.81 335 PHE A O 1
ATOM 2614 N N . LEU A 1 336 ? -20.046 -10.298 20.846 1.00 86.81 336 LEU A N 1
ATOM 2615 C CA . LEU A 1 336 ? -21.175 -9.365 20.900 1.00 86.81 336 LEU A CA 1
ATOM 2616 C C . LEU A 1 336 ? -21.037 -8.168 19.942 1.00 86.81 336 LEU A C 1
ATOM 2618 O O . LEU A 1 336 ? -22.012 -7.452 19.740 1.00 86.81 336 LEU A O 1
ATOM 2622 N N . PHE A 1 337 ? -19.857 -7.935 19.355 1.00 84.81 337 PHE A N 1
ATOM 2623 C CA . PHE A 1 337 ? -19.581 -6.743 18.534 1.00 84.81 337 PHE A CA 1
ATOM 2624 C C . PHE A 1 337 ? -20.001 -6.863 17.059 1.00 84.81 337 PHE A C 1
ATOM 2626 O O . PHE A 1 337 ? -19.876 -5.900 16.303 1.00 84.81 337 PHE A O 1
ATOM 2633 N N . GLU A 1 338 ? -20.505 -8.014 16.612 1.00 81.25 338 GLU A N 1
ATOM 2634 C CA . GLU A 1 338 ? -21.004 -8.144 15.241 1.00 81.25 338 GLU A CA 1
ATOM 2635 C C . GLU A 1 338 ? -22.408 -7.545 15.096 1.00 81.25 338 GLU A C 1
ATOM 2637 O O . GLU A 1 338 ? -23.355 -7.955 15.764 1.00 81.25 338 GLU A O 1
ATOM 2642 N N . ALA A 1 339 ? -22.557 -6.601 14.164 1.00 77.06 339 ALA A N 1
ATOM 2643 C CA . ALA A 1 339 ? -23.801 -5.861 13.950 1.00 77.06 339 ALA A CA 1
ATOM 2644 C C . ALA A 1 339 ? -24.993 -6.697 13.463 1.00 77.06 339 ALA A C 1
ATOM 2646 O O . ALA A 1 339 ? -26.139 -6.316 13.696 1.00 77.06 339 ALA A O 1
ATOM 2647 N N . LYS A 1 340 ? -24.741 -7.791 12.734 1.00 72.44 340 LYS A N 1
ATOM 2648 C CA . LYS A 1 340 ? -25.777 -8.623 12.109 1.00 72.44 340 LYS A CA 1
ATOM 2649 C C . LYS A 1 340 ? -25.605 -10.064 12.562 1.00 72.44 340 LYS A C 1
ATOM 2651 O O . LYS A 1 340 ? -24.513 -10.619 12.496 1.00 72.44 340 LYS A O 1
ATOM 2656 N N . SER A 1 341 ? -26.696 -10.659 13.021 1.00 64.56 341 SER A N 1
ATOM 2657 C CA . SER A 1 341 ? -26.750 -12.051 13.442 1.00 64.56 341 SER A CA 1
ATOM 2658 C C . SER A 1 341 ? -28.156 -12.573 13.186 1.00 64.56 341 SER A C 1
ATOM 2660 O O . SER A 1 341 ? -29.122 -11.935 13.601 1.00 64.56 341 SER A O 1
ATOM 2662 N N . ASP A 1 342 ? -28.271 -13.729 12.532 1.00 68.94 342 ASP A N 1
ATOM 2663 C CA . ASP A 1 342 ? -29.564 -14.384 12.280 1.00 68.94 342 ASP A CA 1
ATOM 2664 C C . ASP A 1 342 ? -30.229 -14.869 13.582 1.00 68.94 342 ASP A C 1
ATOM 2666 O O . ASP A 1 342 ? -31.416 -15.189 13.612 1.00 68.94 342 ASP A O 1
ATOM 2670 N N . GLN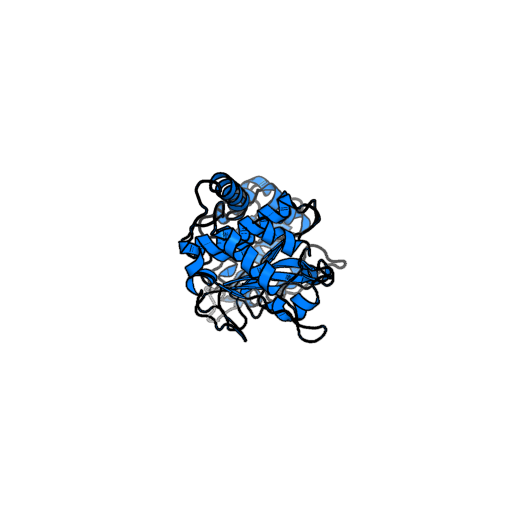 A 1 343 ? -29.460 -14.913 14.675 1.00 72.56 343 GLN A N 1
ATOM 2671 C CA . GLN A 1 343 ? -29.918 -15.270 16.013 1.00 72.56 343 GLN A CA 1
ATOM 2672 C C . GLN A 1 343 ? -29.448 -14.241 17.052 1.00 72.56 343 GLN A C 1
ATOM 2674 O O . GLN A 1 343 ? -28.333 -13.718 16.931 1.00 72.56 343 GLN A O 1
ATOM 2679 N N . PRO A 1 344 ? -30.250 -13.959 18.094 1.00 73.75 344 PRO A N 1
ATOM 2680 C CA . PRO A 1 344 ? -29.828 -13.102 19.196 1.00 73.75 344 PRO A CA 1
ATOM 2681 C C . PRO A 1 344 ? -28.605 -13.702 19.896 1.00 73.75 344 PRO A C 1
ATOM 2683 O O . PRO A 1 344 ? -28.600 -14.872 20.280 1.00 73.75 344 PRO A O 1
ATOM 2686 N N . ARG A 1 345 ? -27.555 -12.893 20.057 1.00 77.12 345 ARG A N 1
ATOM 2687 C CA . ARG A 1 345 ? -26.317 -13.304 20.723 1.00 77.12 345 ARG A CA 1
ATOM 2688 C C . ARG A 1 345 ? -26.415 -12.991 22.200 1.00 77.12 345 ARG A C 1
ATOM 2690 O O . ARG A 1 345 ? -26.580 -11.837 22.585 1.00 77.12 345 ARG A O 1
ATOM 2697 N N . VAL A 1 346 ? -26.297 -14.027 23.014 1.00 78.81 346 VAL A N 1
ATOM 2698 C CA . VAL A 1 346 ? -26.296 -13.912 24.468 1.00 78.81 346 VAL A CA 1
ATOM 2699 C C . VAL A 1 346 ? -25.042 -14.600 24.973 1.00 78.81 346 VAL A C 1
ATOM 2701 O O . VAL A 1 346 ? -24.779 -15.747 24.622 1.00 78.81 346 VAL A O 1
ATOM 2704 N N . THR A 1 347 ? -24.270 -13.893 25.789 1.00 80.19 347 THR A N 1
ATOM 2705 C CA . THR A 1 347 ? -23.177 -14.476 26.566 1.00 80.19 347 THR A CA 1
ATOM 2706 C C . THR A 1 347 ? -23.371 -14.109 28.029 1.00 80.19 347 THR A C 1
ATOM 2708 O O . THR A 1 347 ? -23.973 -13.077 28.339 1.00 80.19 347 THR A O 1
ATOM 2711 N N . THR A 1 348 ? -22.891 -14.965 28.925 1.00 75.25 348 THR A N 1
ATOM 2712 C CA . THR A 1 348 ? -22.872 -14.672 30.359 1.00 75.25 348 THR A CA 1
ATOM 2713 C C . THR A 1 348 ? -21.479 -14.182 30.699 1.00 75.25 348 THR A C 1
ATOM 2715 O O . THR A 1 348 ? -20.526 -14.948 30.599 1.00 75.25 348 THR A O 1
ATOM 2718 N N . LEU A 1 349 ? -21.383 -12.901 31.043 1.00 69.94 349 LEU A N 1
ATOM 2719 C CA . LEU A 1 349 ? -20.162 -12.308 31.575 1.00 69.94 349 LEU A CA 1
ATOM 2720 C C . LEU A 1 349 ? -20.043 -12.667 33.073 1.00 69.94 349 LEU A C 1
ATOM 2722 O O . LEU A 1 349 ? -21.087 -12.792 33.725 1.00 69.94 349 LEU A O 1
ATOM 2726 N N . PRO A 1 350 ? -18.822 -12.879 33.591 1.00 58.44 350 PRO A N 1
ATOM 2727 C CA . PRO A 1 350 ? -18.558 -13.280 34.972 1.00 58.44 350 PRO A CA 1
ATOM 2728 C C . PRO A 1 350 ? -18.993 -12.258 36.032 1.00 58.44 350 PRO A C 1
ATOM 2730 O O . PRO A 1 350 ? -19.112 -11.047 35.723 1.00 58.44 350 PRO A O 1
#